Protein AF-A0A510JI66-F1 (afdb_monomer_lite)

Organism: NCBI:txid157688

pLDDT: mean 84.83, std 12.54, range [39.12, 96.88]

Secondary structure (DSSP, 8-state):
-GGGHHHHHTB-HHHIIIIIB-SS--SS--HHHHHHTT--TTHHHHHHBSEEEEEEEEEEEEE-TTT--EEEEEEEEEE--HHHHHHHHHHHHHHHHHHHHHHHGGGGGGS----HHHHHEEEEE--STTEEEEEETTT--EEEEEEEE-SS-GGG-EEEEEEEEESSHHHHHHH-B--TTTTSPPPHHHHHHHHHHHHHHHHHHHHT-

Foldseek 3Di:
DVLVVQLVVFWPCVCCVPPFFDPDFAPAQDLVVCVLLFNDPCSCVLGGTQKIATVPKKKFWKAFPVPRDIDIAIARMWGNHNVQQVVLLVVLVVVQLVVLCVVQPPCSVVDDGDSVSSVQWGWTGDGDDAKTWTQGSVQQWIKMWGWDQDPVDCVVPIDIGIITRGSHDVVNSSRIDDDVVSVDDDDPVSVVVVVVVVVVVVVVVVVVD

Sequence (209 aa):
MEKYKKFWEAVDIEYTEKEGKRKEKSKYYTKELLEKYGVRKYVNLVLDYELIAFKPLLRCKNIDPETNEEGESLFFELDFSDEMYENGRKKLIWYSEKIHKKKYGKDAKKIEVNYGELDNYIPIISGEPYAYMYISKASNRIVQYSSYSDLEDESKGVYWKWVKLAENFDEFIEKLYVDPKDNKEMSKEEKEQLTKFVDGLLEQLDEER

Radius of gyration: 19.94 Å; chains: 1; bounding box: 46×50×62 Å

Structure (mmCIF, N/CA/C/O backbone):
data_AF-A0A510JI66-F1
#
_entry.id   AF-A0A510JI66-F1
#
loop_
_atom_site.group_PDB
_atom_site.id
_atom_site.type_symbol
_atom_site.label_atom_id
_atom_site.label_alt_id
_atom_site.label_comp_id
_atom_site.label_asym_id
_atom_site.label_entity_id
_atom_site.label_seq_id
_atom_site.pdbx_PDB_ins_code
_atom_site.Cartn_x
_atom_site.Cartn_y
_atom_site.Cartn_z
_atom_site.occupancy
_atom_site.B_iso_or_equiv
_atom_site.auth_seq_id
_atom_site.auth_comp_id
_atom_site.auth_asym_id
_atom_site.auth_atom_id
_atom_site.pdbx_PDB_model_num
ATOM 1 N N . MET A 1 1 ? -15.371 -14.327 14.954 1.00 39.59 1 MET A N 1
ATOM 2 C CA . MET A 1 1 ? -15.454 -12.849 15.030 1.00 39.59 1 MET A CA 1
ATOM 3 C C . MET A 1 1 ? -14.306 -12.208 15.814 1.00 39.59 1 MET A C 1
ATOM 5 O O . MET A 1 1 ? -14.037 -11.047 15.560 1.00 39.59 1 MET A O 1
ATOM 9 N N . GLU A 1 2 ? -13.569 -12.922 16.680 1.00 39.12 2 GLU A N 1
ATOM 10 C CA . GLU A 1 2 ? -12.474 -12.334 17.488 1.00 39.12 2 GLU A CA 1
ATOM 11 C C . GLU A 1 2 ? -11.292 -11.748 16.694 1.00 39.12 2 GLU A C 1
ATOM 13 O O . GLU A 1 2 ? -10.706 -10.762 17.125 1.00 39.12 2 GLU A O 1
ATOM 18 N N . LYS A 1 3 ? -10.954 -12.286 15.511 1.00 39.88 3 LYS A N 1
ATOM 19 C CA . LYS A 1 3 ? -9.778 -11.833 14.738 1.00 39.88 3 LYS A CA 1
ATOM 20 C C . LYS A 1 3 ? -9.888 -10.420 14.140 1.00 39.88 3 LYS A C 1
ATOM 22 O O . LYS A 1 3 ? -8.860 -9.841 13.826 1.00 39.88 3 LYS A O 1
ATOM 27 N N . TYR A 1 4 ? -11.091 -9.861 13.978 1.00 48.72 4 TYR A N 1
ATOM 28 C CA . TYR A 1 4 ? -11.259 -8.485 13.475 1.00 48.72 4 TYR A CA 1
ATOM 29 C C . TYR A 1 4 ? -11.143 -7.426 14.572 1.00 48.72 4 TYR A C 1
ATOM 31 O O . TYR A 1 4 ? -10.946 -6.257 14.261 1.00 48.72 4 TYR A O 1
ATOM 39 N N . LYS A 1 5 ? -11.273 -7.826 15.843 1.00 53.81 5 LYS A N 1
ATOM 40 C CA . LYS A 1 5 ? -11.342 -6.888 16.965 1.00 53.81 5 LYS A CA 1
ATOM 41 C C . LYS A 1 5 ? -10.035 -6.107 17.120 1.00 53.81 5 LYS A C 1
ATOM 43 O O . LYS A 1 5 ? -10.077 -4.897 17.242 1.00 53.81 5 LYS A O 1
ATOM 48 N N . LYS A 1 6 ? -8.892 -6.784 16.961 1.00 68.44 6 LYS A N 1
ATOM 49 C CA . LYS A 1 6 ? -7.556 -6.185 17.110 1.00 68.44 6 LYS A CA 1
ATOM 50 C C . LYS A 1 6 ? -7.229 -5.094 16.092 1.00 68.44 6 LYS A C 1
ATOM 52 O O . LYS A 1 6 ? -6.570 -4.130 16.445 1.00 68.44 6 LYS A O 1
ATOM 57 N N . PHE A 1 7 ? -7.677 -5.242 14.843 1.00 81.25 7 PHE A N 1
ATOM 58 C CA . PHE A 1 7 ? -7.473 -4.201 13.833 1.00 81.25 7 PHE A CA 1
ATOM 59 C C . PHE A 1 7 ? -8.293 -2.956 14.183 1.00 81.25 7 PHE A C 1
ATOM 61 O O . PHE A 1 7 ? -7.743 -1.871 14.310 1.00 81.25 7 PHE A O 1
ATOM 68 N N . TRP A 1 8 ? -9.598 -3.133 14.423 1.00 82.81 8 TRP A N 1
ATOM 69 C CA . TRP A 1 8 ? -10.496 -2.026 14.763 1.00 82.81 8 TRP A CA 1
ATOM 70 C C . TRP A 1 8 ? -10.197 -1.385 16.125 1.00 82.81 8 TRP A C 1
ATOM 72 O O . TRP A 1 8 ? -10.538 -0.228 16.322 1.00 82.81 8 TRP A O 1
ATOM 82 N N . GLU A 1 9 ? -9.536 -2.096 17.043 1.00 83.94 9 GLU A N 1
ATOM 83 C CA . GLU A 1 9 ? -9.025 -1.543 18.308 1.00 83.94 9 GLU A CA 1
ATOM 84 C C . GLU A 1 9 ? -7.956 -0.463 18.098 1.00 83.94 9 GLU A C 1
ATOM 86 O O . GLU A 1 9 ? -7.812 0.406 18.952 1.00 83.94 9 GLU A O 1
ATOM 91 N N . ALA A 1 10 ? -7.228 -0.508 16.981 1.00 84.56 10 ALA A N 1
ATOM 92 C CA . ALA A 1 10 ? -6.218 0.485 16.634 1.00 84.56 10 ALA A CA 1
ATOM 93 C C . ALA A 1 10 ? -6.717 1.537 15.633 1.00 84.56 10 ALA A C 1
ATOM 95 O O . ALA A 1 10 ? -5.960 2.430 15.274 1.00 84.56 10 ALA A O 1
ATOM 96 N N . VAL A 1 11 ? -7.957 1.441 15.148 1.00 87.62 11 VAL A N 1
ATOM 97 C CA . VAL A 1 11 ? -8.530 2.439 14.237 1.00 87.62 11 VAL A CA 1
ATOM 98 C C . VAL A 1 11 ? -9.061 3.617 15.048 1.00 87.62 11 VAL A C 1
ATOM 100 O O . VAL A 1 11 ? -9.805 3.432 16.012 1.00 87.62 11 VAL A O 1
ATOM 103 N N . ASP A 1 12 ? -8.744 4.839 14.623 1.00 89.50 12 ASP A N 1
ATOM 104 C CA . ASP A 1 12 ? -9.459 6.027 15.084 1.00 89.50 12 ASP A CA 1
ATOM 105 C C . ASP A 1 12 ? -10.849 6.036 14.430 1.00 89.50 12 ASP A C 1
ATOM 107 O O . ASP A 1 12 ? -11.040 6.535 13.318 1.00 89.50 12 ASP A O 1
ATOM 111 N N . ILE A 1 13 ? -11.808 5.378 15.089 1.00 89.00 13 ILE A N 1
ATOM 112 C CA . ILE A 1 13 ? -13.159 5.162 14.553 1.00 89.00 13 ILE A CA 1
ATOM 113 C C . ILE A 1 13 ? -13.879 6.495 14.334 1.00 89.00 13 ILE A C 1
ATOM 115 O O . ILE A 1 13 ? -14.563 6.649 13.325 1.00 89.00 13 ILE A O 1
ATOM 119 N N . GLU A 1 14 ? -13.731 7.457 15.250 1.00 88.56 14 GLU A N 1
ATOM 120 C CA . GLU A 1 14 ? -14.409 8.753 15.146 1.00 88.56 14 GLU A CA 1
ATOM 121 C C . GLU A 1 14 ? -13.936 9.510 13.903 1.00 88.56 14 GLU A C 1
ATOM 123 O O . GLU A 1 14 ? -14.759 9.950 13.096 1.00 88.56 14 GLU A O 1
ATOM 128 N N . TYR A 1 15 ? -12.618 9.602 13.709 1.00 87.88 15 TYR A N 1
ATOM 129 C CA . TYR A 1 15 ? -12.054 10.258 12.536 1.00 87.88 15 TYR A CA 1
ATOM 130 C C . TYR A 1 15 ? -12.369 9.492 11.245 1.00 87.88 15 TYR A C 1
ATOM 132 O O . TYR A 1 15 ? -12.822 10.082 10.265 1.00 87.88 15 TYR A O 1
ATOM 140 N N . THR A 1 16 ? -12.194 8.169 11.253 1.00 91.06 16 THR A N 1
ATOM 141 C CA . THR A 1 16 ? -12.403 7.309 10.077 1.00 91.06 16 THR A CA 1
ATOM 142 C C . THR A 1 16 ? -13.855 7.336 9.594 1.00 91.06 16 THR A C 1
ATOM 144 O O . THR A 1 16 ? -14.097 7.448 8.395 1.00 91.06 16 THR A O 1
ATOM 147 N N . GLU A 1 17 ? -14.844 7.294 10.492 1.00 92.19 17 GLU A N 1
ATOM 148 C CA . GLU A 1 17 ? -16.257 7.394 10.094 1.00 92.19 17 GLU A CA 1
ATOM 149 C C . GLU A 1 17 ? -16.628 8.781 9.567 1.00 92.19 17 GLU A C 1
ATOM 151 O O . GLU A 1 17 ? -17.468 8.893 8.671 1.00 92.19 17 GLU A O 1
ATOM 156 N N . LYS A 1 18 ? -16.034 9.837 10.130 1.00 92.44 18 LYS A N 1
ATOM 157 C CA . LYS A 1 18 ? -16.379 11.217 9.788 1.00 92.44 18 LYS A CA 1
ATOM 158 C C . LYS A 1 18 ? -15.714 11.686 8.494 1.00 92.44 18 LYS A C 1
ATOM 160 O O . LYS A 1 18 ? -16.384 12.265 7.641 1.00 92.44 18 LYS A O 1
ATOM 165 N N . GLU A 1 19 ? -14.411 11.463 8.375 1.00 91.44 19 GLU A N 1
ATOM 166 C CA . GLU A 1 19 ? -13.577 12.004 7.296 1.00 91.44 19 GLU A CA 1
ATOM 167 C C . GLU A 1 19 ? -13.189 10.927 6.277 1.00 91.44 19 GLU A C 1
ATOM 169 O O . GLU A 1 19 ? -13.083 11.211 5.088 1.00 91.44 19 GLU A O 1
ATOM 174 N N . GLY A 1 20 ? -13.008 9.685 6.731 1.00 91.12 20 GLY A N 1
ATOM 175 C CA . GLY A 1 20 ? -12.478 8.596 5.914 1.00 91.12 20 GLY A CA 1
ATOM 176 C C . GLY A 1 20 ? -13.517 7.792 5.138 1.00 91.12 20 GLY A C 1
ATOM 177 O O . GLY A 1 20 ? -13.160 7.047 4.226 1.00 91.12 20 GLY A O 1
ATOM 178 N N . LYS A 1 21 ? -14.807 7.912 5.463 1.00 95.38 21 LYS A N 1
ATOM 179 C CA . LYS A 1 21 ? -15.875 7.173 4.782 1.00 95.38 21 LYS A CA 1
ATOM 180 C C . LYS A 1 21 ? -16.123 7.718 3.380 1.00 95.38 21 LYS A C 1
ATOM 182 O O . LYS A 1 21 ? -16.276 8.925 3.183 1.00 95.38 21 LYS A O 1
ATOM 187 N N . ARG A 1 22 ? -16.266 6.818 2.408 1.00 93.88 22 ARG A N 1
ATOM 188 C CA . ARG A 1 22 ? -16.551 7.210 1.028 1.00 93.88 22 ARG A CA 1
ATOM 189 C C . ARG A 1 22 ? -17.902 7.897 0.904 1.00 93.88 22 ARG A C 1
ATOM 191 O O . ARG A 1 22 ? -18.931 7.375 1.337 1.00 93.88 22 ARG A O 1
ATOM 198 N N . LYS A 1 23 ? -17.900 9.038 0.219 1.00 93.50 23 LYS A N 1
ATOM 199 C CA . LYS A 1 23 ? -19.122 9.732 -0.222 1.00 93.50 23 LYS A CA 1
ATOM 200 C C . LYS A 1 23 ? -19.588 9.226 -1.586 1.00 93.50 23 LYS A C 1
ATOM 202 O O . LYS A 1 23 ? -20.785 9.204 -1.862 1.00 93.50 23 LYS A O 1
ATOM 207 N N . GLU A 1 24 ? -18.647 8.776 -2.412 1.00 94.56 24 GLU A N 1
ATOM 208 C CA . GLU A 1 24 ? -18.878 8.231 -3.746 1.00 94.56 24 GLU A CA 1
ATOM 209 C C . GLU A 1 24 ? -18.096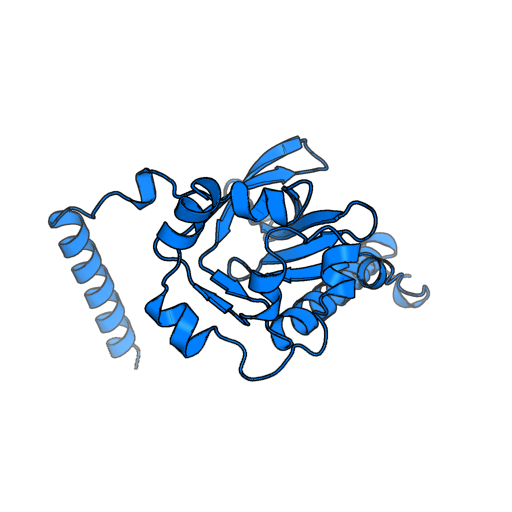 6.927 -3.934 1.00 94.56 24 GLU A C 1
ATOM 211 O O . GLU A 1 24 ? -17.111 6.658 -3.249 1.00 94.56 24 GLU A O 1
ATOM 216 N N . LYS A 1 25 ? -18.536 6.082 -4.870 1.00 94.94 25 LYS A N 1
ATOM 217 C CA . LYS A 1 25 ? -17.792 4.862 -5.204 1.00 94.94 25 LYS A CA 1
ATOM 218 C C . LYS A 1 25 ? -16.464 5.234 -5.861 1.00 94.94 25 LYS A C 1
ATOM 220 O O . LYS A 1 25 ? -16.443 6.102 -6.729 1.00 94.94 25 LYS A O 1
ATOM 225 N N . SER A 1 26 ? -15.399 4.511 -5.513 1.00 95.44 26 SER A N 1
ATOM 226 C CA . SER A 1 26 ? -14.104 4.655 -6.185 1.00 95.44 26 SER A CA 1
ATOM 227 C C . SER A 1 26 ? -14.225 4.431 -7.692 1.00 95.44 26 SER A C 1
ATOM 229 O O . SER A 1 26 ? -14.919 3.509 -8.140 1.00 95.44 26 SER A O 1
ATOM 231 N N . LYS A 1 27 ? -13.490 5.224 -8.475 1.00 95.88 27 LYS A N 1
ATOM 232 C CA . LYS A 1 27 ? -13.325 5.001 -9.919 1.00 95.88 27 LYS A CA 1
ATOM 233 C C . LYS A 1 27 ? -12.458 3.780 -10.224 1.00 95.88 27 LYS A C 1
ATOM 235 O O . LYS A 1 27 ? -12.586 3.209 -11.306 1.00 95.88 27 LYS A O 1
ATOM 240 N N . TYR A 1 28 ? -11.576 3.396 -9.300 1.00 95.50 28 TYR A N 1
ATOM 241 C CA . TYR A 1 28 ? -10.553 2.371 -9.524 1.00 95.50 28 TYR A CA 1
ATOM 242 C C . TYR A 1 28 ? -10.825 1.083 -8.750 1.00 95.50 28 TYR A C 1
ATOM 244 O O . TYR A 1 28 ? -10.694 -0.008 -9.306 1.00 95.50 28 TYR A O 1
ATOM 252 N N . TYR A 1 29 ? -11.227 1.184 -7.485 1.00 95.44 29 TYR A N 1
ATOM 253 C CA . TYR A 1 29 ? -11.433 0.025 -6.626 1.00 95.44 29 TYR A CA 1
ATOM 254 C C . TYR A 1 29 ? -12.853 -0.518 -6.775 1.00 95.44 29 TYR A C 1
ATOM 256 O O . TYR A 1 29 ? -13.810 -0.006 -6.196 1.00 95.44 29 TYR A O 1
ATOM 264 N N . THR A 1 30 ? -12.988 -1.597 -7.544 1.00 96.31 30 THR A N 1
ATOM 265 C CA . THR A 1 30 ? -14.237 -2.359 -7.647 1.00 96.31 30 THR A CA 1
ATOM 266 C C . THR A 1 30 ? -14.131 -3.663 -6.868 1.00 96.31 30 THR A C 1
ATOM 268 O O . THR A 1 30 ? -13.050 -4.234 -6.732 1.00 96.31 30 THR A O 1
ATOM 271 N N . LYS A 1 31 ? -15.270 -4.179 -6.391 1.00 96.50 31 LYS A N 1
ATOM 272 C CA . LYS A 1 31 ? -15.319 -5.479 -5.707 1.00 96.50 31 LYS A CA 1
ATOM 273 C C . LYS A 1 31 ? -14.699 -6.593 -6.555 1.00 96.50 31 LYS A C 1
ATOM 275 O O . LYS A 1 31 ? -13.891 -7.361 -6.053 1.00 96.50 31 LYS A O 1
ATOM 280 N N . GLU A 1 32 ? -15.038 -6.633 -7.844 1.00 96.88 32 GLU A N 1
ATOM 281 C CA . GLU A 1 32 ? -14.507 -7.621 -8.787 1.00 96.88 32 GLU A CA 1
ATOM 282 C C . GLU A 1 32 ? -12.982 -7.523 -8.918 1.00 96.88 32 GLU A C 1
ATOM 284 O O . GLU A 1 32 ? -12.296 -8.542 -8.856 1.00 96.88 32 GLU A O 1
ATOM 289 N N . LEU A 1 33 ? -12.437 -6.307 -9.050 1.00 95.56 33 LEU A N 1
ATOM 290 C CA . LEU A 1 33 ? -10.992 -6.091 -9.122 1.00 95.56 33 LEU A CA 1
ATOM 291 C C . LEU A 1 33 ? -10.298 -6.569 -7.840 1.00 95.56 33 LEU A C 1
ATOM 293 O O . LEU A 1 33 ? -9.314 -7.304 -7.903 1.00 95.56 33 LEU A O 1
ATOM 297 N N . LEU A 1 34 ? -10.817 -6.155 -6.687 1.00 95.69 34 LEU A N 1
ATOM 298 C CA . LEU A 1 34 ? -10.261 -6.469 -5.375 1.00 95.69 34 LEU A CA 1
ATOM 299 C C . LEU A 1 34 ? -10.265 -7.983 -5.113 1.00 95.69 34 LEU A C 1
ATOM 301 O O . LEU A 1 34 ? -9.223 -8.559 -4.797 1.00 95.69 34 LEU A O 1
ATOM 305 N N . GLU A 1 35 ? -11.397 -8.652 -5.337 1.00 95.75 35 GLU A N 1
ATOM 306 C CA . GLU A 1 35 ? -11.520 -10.102 -5.149 1.00 95.75 35 GLU A CA 1
ATOM 307 C C . GLU A 1 35 ? -10.638 -10.888 -6.126 1.00 95.75 35 GLU A C 1
ATOM 309 O O . GLU A 1 35 ? -10.001 -11.873 -5.727 1.00 95.75 35 GLU A O 1
ATOM 314 N N . LYS A 1 36 ? -10.546 -10.432 -7.386 1.00 95.94 36 LYS A N 1
ATOM 315 C CA . LYS A 1 36 ? -9.659 -11.013 -8.404 1.00 95.94 36 LYS A CA 1
ATOM 316 C C . LYS A 1 36 ? -8.204 -11.031 -7.939 1.00 95.94 36 LYS A C 1
ATOM 318 O O . LYS A 1 36 ? -7.512 -12.018 -8.183 1.00 95.94 36 LYS A O 1
ATOM 323 N N . TYR A 1 37 ? -7.762 -9.977 -7.256 1.00 95.69 37 TYR A N 1
ATOM 324 C CA . TYR A 1 37 ? -6.384 -9.829 -6.782 1.00 95.69 37 TYR A CA 1
ATOM 325 C C . TYR A 1 37 ? -6.212 -10.101 -5.280 1.00 95.69 37 TYR A C 1
ATOM 327 O O . TYR A 1 37 ? -5.272 -9.625 -4.650 1.00 95.69 37 TYR A O 1
ATOM 335 N N . GLY A 1 38 ? -7.084 -10.938 -4.709 1.00 91.81 38 GLY A N 1
ATOM 336 C CA . GLY A 1 38 ? -6.852 -11.559 -3.402 1.00 91.81 38 GLY A CA 1
ATOM 337 C C . GLY A 1 38 ? -7.286 -10.740 -2.188 1.00 91.81 38 GLY A C 1
ATOM 338 O O . GLY A 1 38 ? -6.997 -11.153 -1.068 1.00 91.81 38 GLY A O 1
ATOM 339 N N . VAL A 1 39 ? -8.007 -9.635 -2.380 1.00 94.19 39 VAL A N 1
ATOM 340 C CA . VAL A 1 39 ? -8.676 -8.898 -1.300 1.00 94.19 39 VAL A CA 1
ATOM 341 C C . VAL A 1 39 ? -10.065 -9.502 -1.104 1.00 94.19 39 VAL A C 1
ATOM 343 O O . VAL A 1 39 ? -10.967 -9.262 -1.907 1.00 94.19 39 VAL A O 1
ATOM 346 N N . ARG A 1 40 ? -10.256 -10.326 -0.071 1.00 92.00 40 ARG A N 1
ATOM 347 C CA . ARG A 1 40 ? -11.526 -11.051 0.124 1.00 92.00 40 ARG A CA 1
ATOM 348 C C . ARG A 1 40 ? -12.162 -10.691 1.448 1.00 92.00 40 ARG A C 1
ATOM 350 O O . ARG A 1 40 ? -13.291 -10.211 1.499 1.00 92.00 40 ARG A O 1
ATOM 357 N N . LYS A 1 41 ? -11.424 -10.920 2.526 1.00 92.56 41 LYS A N 1
ATOM 358 C CA . LYS A 1 41 ? -11.884 -10.748 3.900 1.00 92.56 41 LYS A CA 1
ATOM 359 C C . LYS A 1 41 ? -12.115 -9.275 4.233 1.00 92.56 41 LYS A C 1
ATOM 361 O O . LYS A 1 41 ? -13.092 -8.946 4.901 1.00 92.56 41 LYS A O 1
ATOM 366 N N . TYR A 1 42 ? -11.245 -8.403 3.731 1.00 91.38 42 TYR A N 1
ATOM 367 C CA . TYR A 1 42 ? -11.290 -6.962 3.982 1.00 91.38 42 TYR A CA 1
ATOM 368 C C . TYR A 1 42 ? -11.700 -6.161 2.740 1.00 91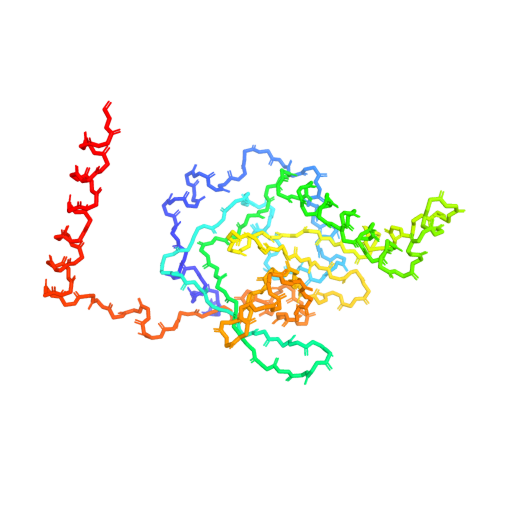.38 42 TYR A C 1
ATOM 370 O O . TYR A 1 42 ? -11.347 -4.997 2.605 1.00 91.38 42 TYR A O 1
ATOM 378 N N . VAL A 1 43 ? -12.475 -6.748 1.822 1.00 94.19 43 VAL A N 1
ATOM 379 C CA . VAL A 1 43 ? -12.910 -6.041 0.602 1.00 94.19 43 VAL A CA 1
ATOM 380 C C . VAL A 1 43 ? -13.722 -4.780 0.913 1.00 94.19 43 VAL A C 1
ATOM 382 O O . VAL A 1 43 ? -13.475 -3.726 0.335 1.00 94.19 43 VAL A O 1
ATOM 385 N N . ASN A 1 44 ? -14.627 -4.855 1.891 1.00 93.12 44 ASN A N 1
ATOM 386 C CA . ASN A 1 44 ? -15.456 -3.717 2.290 1.00 93.12 44 ASN A CA 1
ATOM 387 C C . ASN A 1 44 ? -14.641 -2.596 2.944 1.00 93.12 44 ASN A C 1
ATOM 389 O O . ASN A 1 44 ? -15.029 -1.444 2.861 1.00 93.12 44 ASN A O 1
ATOM 393 N N . LEU A 1 45 ? -13.480 -2.907 3.525 1.00 91.75 45 LEU A N 1
ATOM 394 C CA . LEU A 1 45 ? -12.592 -1.898 4.098 1.00 91.75 45 LEU A CA 1
ATOM 395 C C . LEU A 1 45 ? -12.122 -0.907 3.018 1.00 91.75 45 LEU A C 1
ATOM 397 O O . LEU A 1 45 ? -12.145 0.295 3.242 1.00 91.75 45 LEU A O 1
ATOM 401 N N . VAL A 1 46 ? -11.791 -1.406 1.822 1.00 92.38 46 VAL A N 1
ATOM 402 C CA . VAL A 1 46 ? -11.373 -0.580 0.675 1.00 92.38 46 VAL A CA 1
ATOM 403 C C . VAL A 1 46 ? -12.570 0.077 -0.028 1.00 92.38 46 VAL A C 1
ATOM 405 O O . VAL A 1 46 ? -12.465 1.189 -0.552 1.00 92.38 46 VAL A O 1
ATOM 408 N N . LEU A 1 47 ? -13.714 -0.615 -0.077 1.00 94.75 47 LEU A N 1
ATOM 409 C CA . LEU A 1 47 ? -14.912 -0.127 -0.770 1.00 94.75 47 LEU A CA 1
ATOM 410 C C . LEU A 1 47 ? -15.688 0.929 0.022 1.00 94.75 47 LEU A C 1
ATOM 412 O O . LEU A 1 47 ? -16.255 1.825 -0.597 1.00 94.75 47 LEU A O 1
ATOM 416 N N . ASP A 1 48 ? -15.716 0.830 1.349 1.00 95.31 48 ASP A N 1
ATOM 417 C CA . ASP A 1 48 ? -16.521 1.704 2.207 1.00 95.31 48 ASP A CA 1
ATOM 418 C C . ASP A 1 48 ? -15.728 2.927 2.693 1.00 95.31 48 ASP A C 1
ATOM 420 O O . ASP A 1 48 ? -16.327 3.966 2.983 1.00 95.31 48 ASP A O 1
ATOM 424 N N . TYR A 1 49 ? -14.392 2.840 2.724 1.00 93.94 49 TYR A N 1
ATOM 425 C CA . TYR A 1 49 ? -13.514 3.913 3.192 1.00 93.94 49 TYR A CA 1
ATOM 426 C C . TYR A 1 49 ? -12.511 4.350 2.118 1.00 93.94 49 TYR A C 1
ATOM 428 O O . TYR A 1 49 ? -11.930 3.547 1.388 1.00 93.94 49 TYR A O 1
ATOM 436 N N . GLU A 1 50 ? -12.350 5.663 2.015 1.00 93.56 50 GLU A N 1
ATOM 437 C CA . GLU A 1 50 ? -11.254 6.349 1.338 1.00 93.56 50 GLU A CA 1
ATOM 438 C C . GLU A 1 50 ? -10.018 6.398 2.217 1.00 93.56 50 GLU A C 1
ATOM 440 O O . GLU A 1 50 ? -8.918 6.285 1.700 1.00 93.56 50 GLU A O 1
ATOM 445 N N . LEU A 1 51 ? -10.193 6.531 3.528 1.00 92.00 51 LEU A N 1
ATOM 446 C CA . LEU A 1 51 ? -9.088 6.661 4.461 1.00 92.00 51 LEU A CA 1
ATOM 447 C C . LEU A 1 51 ? -9.431 5.986 5.782 1.00 92.00 51 LEU A C 1
ATOM 449 O O . LEU A 1 51 ? -10.565 6.051 6.252 1.00 92.00 51 LEU A O 1
ATOM 453 N N . ILE A 1 52 ? -8.446 5.326 6.378 1.00 91.50 52 ILE A N 1
ATOM 454 C CA . ILE A 1 52 ? -8.559 4.696 7.693 1.00 91.50 52 ILE A CA 1
ATOM 455 C C . ILE A 1 52 ? -7.395 5.171 8.531 1.00 91.50 52 ILE A C 1
ATOM 457 O O . ILE A 1 52 ? -6.257 4.797 8.263 1.00 91.50 52 ILE A O 1
ATOM 461 N N . ALA A 1 53 ? -7.687 5.984 9.537 1.00 89.56 53 ALA A N 1
ATOM 462 C CA . ALA A 1 53 ? -6.679 6.511 10.440 1.00 89.56 53 ALA A CA 1
ATOM 463 C C . ALA A 1 53 ? -6.441 5.546 11.603 1.00 89.56 53 ALA A C 1
ATOM 465 O O . ALA A 1 53 ? -7.381 4.926 12.113 1.00 89.56 53 ALA A O 1
ATOM 466 N N . PHE A 1 54 ? -5.193 5.447 12.051 1.00 87.38 54 PHE A N 1
ATOM 467 C CA . PHE A 1 54 ? -4.814 4.611 13.183 1.00 87.38 54 PHE A CA 1
ATOM 468 C C . PHE A 1 54 ? -4.423 5.429 14.408 1.00 87.38 54 PHE A C 1
ATOM 470 O O . PHE A 1 54 ? -3.718 6.435 14.328 1.00 87.38 54 PHE A O 1
ATOM 477 N N . LYS A 1 55 ? -4.861 4.948 15.569 1.00 82.62 55 LYS A N 1
ATOM 478 C CA . LYS A 1 55 ? -4.480 5.434 16.888 1.00 82.62 55 LYS A CA 1
ATOM 479 C C . LYS A 1 55 ? -4.434 4.242 17.856 1.00 82.62 55 LYS A C 1
ATOM 481 O O . LYS A 1 55 ? -5.493 3.780 18.282 1.00 82.62 55 LYS A O 1
ATOM 486 N N . PRO A 1 56 ? -3.244 3.745 18.246 1.00 80.62 56 PRO A N 1
ATOM 487 C CA . PRO A 1 56 ? -1.896 4.249 17.936 1.00 80.62 56 PRO A CA 1
ATOM 488 C C . PRO A 1 56 ? -1.400 3.853 16.529 1.00 80.62 56 PRO A C 1
ATOM 490 O O . PRO A 1 56 ? -2.104 3.174 15.787 1.00 80.62 56 PRO A O 1
ATOM 493 N N . LEU A 1 57 ? -0.176 4.273 16.177 1.00 83.75 57 LEU A N 1
ATOM 494 C CA . LEU A 1 57 ? 0.512 3.859 14.947 1.00 83.75 57 LEU A CA 1
ATOM 495 C C . LEU A 1 57 ? 0.608 2.330 14.854 1.00 83.75 57 LEU A C 1
ATOM 497 O O . LEU A 1 57 ? 0.838 1.646 15.857 1.00 83.75 57 LEU A O 1
ATOM 501 N N . LEU A 1 58 ? 0.478 1.806 13.637 1.00 87.25 58 LEU A N 1
ATOM 502 C CA . LEU A 1 58 ? 0.639 0.386 13.349 1.00 87.25 58 LEU A CA 1
ATOM 503 C C . LEU A 1 58 ? 1.975 0.108 12.662 1.00 87.25 58 LEU A C 1
ATOM 505 O O . LEU A 1 58 ? 2.508 0.936 11.930 1.00 87.25 58 LEU A O 1
ATOM 509 N N . ARG A 1 59 ? 2.503 -1.093 12.871 1.00 88.06 59 ARG A N 1
ATOM 510 C CA . ARG A 1 59 ? 3.727 -1.616 12.265 1.00 88.06 59 ARG A CA 1
ATOM 511 C C . ARG A 1 59 ? 3.427 -2.888 11.487 1.00 88.06 59 ARG A C 1
ATOM 513 O O . ARG A 1 59 ? 2.533 -3.657 11.845 1.00 88.06 59 ARG A O 1
ATOM 520 N N . CYS A 1 60 ? 4.205 -3.130 10.440 1.00 90.19 60 CYS A N 1
ATOM 521 C CA . CYS A 1 60 ? 4.244 -4.393 9.713 1.00 90.19 60 CYS A CA 1
ATOM 522 C C . CYS A 1 60 ? 5.696 -4.799 9.504 1.00 90.19 60 CYS A C 1
ATOM 524 O O . CYS A 1 60 ? 6.489 -4.016 8.981 1.00 90.19 60 CYS A O 1
ATOM 526 N N . LYS A 1 61 ? 6.033 -6.049 9.825 1.00 91.69 61 LYS A N 1
ATOM 527 C CA . LYS A 1 61 ? 7.313 -6.612 9.394 1.00 91.69 61 LYS A CA 1
ATOM 528 C C . LYS A 1 61 ? 7.383 -6.624 7.872 1.00 91.69 61 LYS A C 1
ATOM 530 O O . LYS A 1 61 ? 6.404 -6.982 7.212 1.00 91.69 61 LYS A O 1
ATOM 535 N N . ASN A 1 62 ? 8.537 -6.266 7.335 1.00 92.38 62 ASN A N 1
ATOM 536 C CA . ASN A 1 62 ? 8.809 -6.287 5.909 1.00 92.38 62 ASN A CA 1
ATOM 537 C C . ASN A 1 62 ? 10.069 -7.109 5.620 1.00 92.38 62 ASN A C 1
ATOM 539 O O . ASN A 1 62 ? 10.863 -7.387 6.518 1.00 92.38 62 ASN A O 1
ATOM 543 N N . ILE A 1 63 ? 10.201 -7.566 4.377 1.00 92.69 63 ILE A N 1
ATOM 544 C CA . ILE A 1 63 ? 11.359 -8.335 3.919 1.00 92.69 63 ILE A CA 1
ATOM 545 C C . ILE A 1 63 ? 11.859 -7.724 2.620 1.00 92.69 63 ILE A C 1
ATOM 547 O O . ILE A 1 63 ? 11.088 -7.573 1.665 1.00 92.69 63 ILE A O 1
ATOM 551 N N . ASP A 1 64 ? 13.147 -7.415 2.574 1.00 90.69 64 ASP A N 1
ATOM 552 C CA . ASP A 1 64 ? 13.845 -7.084 1.340 1.00 90.69 64 ASP A CA 1
ATOM 553 C C . ASP A 1 64 ? 13.958 -8.348 0.464 1.00 90.69 64 ASP A C 1
ATOM 555 O O . ASP A 1 64 ? 14.566 -9.333 0.884 1.00 90.69 64 ASP A O 1
ATOM 559 N N . PRO A 1 65 ? 13.357 -8.383 -0.736 1.00 86.94 65 PRO A N 1
ATOM 560 C CA . PRO A 1 65 ? 13.376 -9.570 -1.580 1.00 86.94 65 PRO A CA 1
ATOM 561 C C . PRO A 1 65 ? 14.751 -9.846 -2.205 1.00 86.94 65 PRO A C 1
ATOM 563 O O . PRO A 1 65 ? 14.968 -10.958 -2.687 1.00 86.94 65 PRO A O 1
ATOM 566 N N . GLU A 1 66 ? 15.655 -8.863 -2.242 1.00 86.62 66 GLU A N 1
ATOM 567 C CA . GLU A 1 66 ? 16.997 -9.016 -2.807 1.00 86.62 66 GLU A CA 1
ATOM 568 C C . GLU A 1 66 ? 17.979 -9.556 -1.762 1.00 86.62 66 GLU A C 1
ATOM 570 O O . GLU A 1 66 ? 18.788 -10.432 -2.076 1.00 86.62 66 GLU A O 1
ATOM 575 N N . THR A 1 67 ? 17.893 -9.075 -0.518 1.00 89.38 67 THR A N 1
ATOM 576 C CA . THR A 1 67 ? 18.836 -9.436 0.559 1.00 89.38 67 THR A CA 1
ATOM 577 C C . THR A 1 67 ? 18.269 -10.424 1.583 1.00 89.38 67 THR A C 1
ATOM 579 O O . THR A 1 67 ? 19.034 -11.012 2.346 1.00 89.38 67 THR A O 1
ATOM 582 N N . ASN A 1 68 ? 16.951 -10.656 1.589 1.00 88.94 68 ASN A N 1
ATOM 583 C CA . ASN A 1 68 ? 16.201 -11.340 2.654 1.00 88.94 68 ASN A CA 1
ATOM 584 C C . ASN A 1 68 ? 16.332 -10.683 4.038 1.00 88.94 68 ASN A C 1
ATOM 586 O O . ASN A 1 68 ? 16.034 -11.318 5.050 1.00 88.94 68 ASN A O 1
ATOM 590 N N . GLU A 1 69 ? 16.762 -9.424 4.101 1.00 90.12 69 GLU A N 1
ATOM 591 C CA . GLU A 1 69 ? 16.817 -8.680 5.355 1.00 90.12 69 GLU A CA 1
ATOM 592 C C . GLU A 1 69 ? 15.404 -8.367 5.850 1.00 90.12 69 GLU A C 1
ATOM 594 O O . GLU A 1 69 ? 14.544 -7.910 5.091 1.00 90.12 69 GLU A O 1
ATOM 599 N N . GLU A 1 70 ? 15.169 -8.621 7.138 1.00 91.62 70 GLU A N 1
ATOM 600 C CA . GLU A 1 70 ? 13.940 -8.218 7.813 1.00 91.62 70 GLU A CA 1
ATOM 601 C C . GLU A 1 70 ? 14.028 -6.747 8.221 1.00 91.62 70 GLU A C 1
ATOM 603 O O . GLU A 1 70 ? 15.035 -6.287 8.759 1.00 91.62 70 GLU A O 1
ATOM 608 N N . GLY A 1 71 ? 12.936 -6.026 8.015 1.00 88.88 71 GLY A N 1
ATOM 609 C CA . GLY A 1 71 ? 12.749 -4.672 8.504 1.00 88.88 71 GLY A CA 1
ATOM 610 C C . GLY A 1 71 ? 11.327 -4.466 9.000 1.00 88.88 71 GLY A C 1
ATOM 611 O O . GLY A 1 71 ? 10.557 -5.409 9.213 1.00 88.88 71 GLY A O 1
ATOM 612 N N . GLU A 1 72 ? 10.966 -3.204 9.181 1.00 88.44 72 GLU A N 1
ATOM 613 C CA . GLU A 1 72 ? 9.645 -2.820 9.655 1.00 88.44 72 GLU A CA 1
ATOM 614 C C . GLU A 1 72 ? 9.155 -1.577 8.913 1.00 88.44 72 GLU A C 1
ATOM 616 O O . GLU A 1 72 ? 9.936 -0.676 8.613 1.00 88.44 72 GLU A O 1
ATOM 621 N N . SER A 1 73 ? 7.870 -1.572 8.571 1.00 87.50 73 SER A N 1
ATOM 622 C CA . SER A 1 73 ? 7.163 -0.440 7.974 1.00 87.50 73 SER A CA 1
ATOM 623 C C . SER A 1 73 ? 6.145 0.086 8.975 1.00 87.50 73 SER A C 1
ATOM 625 O O . SER A 1 73 ? 5.473 -0.708 9.638 1.00 87.50 73 SER A O 1
ATOM 627 N N . LEU A 1 74 ? 6.008 1.405 9.054 1.00 86.75 74 LEU A N 1
ATOM 628 C CA . LEU A 1 74 ? 5.053 2.085 9.925 1.00 86.75 74 LEU A CA 1
ATOM 629 C C . LEU A 1 74 ? 3.843 2.577 9.125 1.00 86.75 74 LEU A C 1
ATOM 631 O O . LEU A 1 74 ? 3.937 2.895 7.941 1.00 86.75 74 LEU A O 1
ATOM 635 N N . PHE A 1 75 ? 2.693 2.641 9.785 1.00 86.62 75 PHE A N 1
ATOM 636 C CA . PHE A 1 75 ? 1.418 3.037 9.200 1.00 86.62 75 PHE A CA 1
ATOM 637 C C . PHE A 1 75 ? 0.666 3.930 10.180 1.00 86.62 75 PHE A C 1
ATOM 639 O O . PHE A 1 75 ? 0.257 3.493 11.257 1.00 86.62 75 PHE A O 1
ATOM 646 N N . PHE A 1 76 ? 0.476 5.186 9.784 1.00 86.50 76 PHE A N 1
ATOM 647 C CA . PHE A 1 76 ? -0.398 6.131 10.481 1.00 86.50 76 PHE A CA 1
ATOM 648 C C . PHE A 1 76 ? -1.830 6.082 9.941 1.00 86.50 76 PHE A C 1
ATOM 650 O O . PHE A 1 76 ? -2.784 6.297 10.683 1.00 86.50 76 PHE A O 1
ATOM 657 N N . GLU A 1 77 ? -1.979 5.727 8.668 1.00 89.12 77 GLU A N 1
ATOM 658 C CA . GLU A 1 77 ? -3.265 5.539 8.013 1.00 89.12 77 GLU A CA 1
ATOM 659 C C . GLU A 1 77 ? -3.147 4.560 6.842 1.00 89.12 77 GLU A C 1
ATOM 661 O O . GLU A 1 77 ? -2.042 4.208 6.412 1.00 89.12 77 GLU A O 1
ATOM 666 N N . LEU A 1 78 ? -4.298 4.135 6.321 1.00 91.00 78 LEU A N 1
ATOM 667 C CA . LEU A 1 78 ? -4.419 3.540 4.996 1.00 91.00 78 LEU A CA 1
ATOM 668 C C . LEU A 1 78 ? -5.268 4.455 4.109 1.00 91.00 78 LEU A C 1
ATOM 670 O O . LEU A 1 78 ? -6.449 4.644 4.394 1.00 91.00 78 LEU A O 1
ATOM 674 N N . ASP A 1 79 ? -4.679 4.983 3.035 1.00 91.12 79 ASP A N 1
ATOM 675 C CA . ASP A 1 79 ? -5.349 5.843 2.051 1.00 91.12 79 ASP A CA 1
ATOM 676 C C . ASP A 1 79 ? -5.655 5.079 0.747 1.00 91.12 79 ASP A C 1
ATOM 678 O O . ASP A 1 79 ? -4.763 4.718 -0.026 1.00 91.12 79 ASP A O 1
ATOM 682 N N . PHE A 1 80 ? -6.946 4.857 0.514 1.00 92.56 80 PHE A N 1
ATOM 683 C CA . PHE A 1 80 ? -7.560 4.238 -0.660 1.00 92.56 80 PHE A CA 1
ATOM 684 C C . PHE A 1 80 ? -8.249 5.269 -1.568 1.00 92.56 80 PHE A C 1
ATOM 686 O O . PHE A 1 80 ? -9.151 4.919 -2.340 1.00 92.56 80 PHE A O 1
ATOM 693 N N . SER A 1 81 ? -7.907 6.547 -1.481 1.00 92.06 81 SER A N 1
ATOM 694 C CA . SER A 1 81 ? -8.485 7.570 -2.344 1.00 92.06 81 SER A CA 1
ATOM 695 C C . SER A 1 81 ? -8.101 7.369 -3.810 1.00 92.06 81 SER A C 1
ATOM 697 O O . SER A 1 81 ? -7.064 6.798 -4.166 1.00 92.06 81 SER A O 1
ATOM 699 N N . ASP A 1 82 ? -8.969 7.857 -4.695 1.00 94.00 82 ASP A N 1
ATOM 700 C CA . ASP A 1 82 ? -8.703 7.872 -6.134 1.00 94.00 82 ASP A CA 1
ATOM 701 C C . ASP A 1 82 ? -7.475 8.745 -6.465 1.00 94.00 82 ASP A C 1
ATOM 703 O O . ASP A 1 82 ? -6.729 8.451 -7.401 1.00 94.00 82 ASP A O 1
ATOM 707 N N . GLU A 1 83 ? -7.232 9.793 -5.672 1.00 91.19 83 GLU A N 1
ATOM 708 C CA . GLU A 1 83 ? -6.018 10.606 -5.757 1.00 91.19 83 GLU A CA 1
ATOM 709 C C . GLU A 1 83 ? -4.773 9.781 -5.424 1.00 91.19 83 GLU A C 1
ATOM 711 O O . GLU A 1 83 ? -3.802 9.787 -6.191 1.00 91.19 83 GLU A O 1
ATOM 716 N N . MET A 1 84 ? -4.813 9.027 -4.323 1.00 88.88 84 MET A N 1
ATOM 717 C CA . MET A 1 84 ? -3.693 8.190 -3.916 1.00 88.88 84 MET A CA 1
ATOM 718 C C . MET A 1 84 ? -3.391 7.102 -4.946 1.00 88.88 84 MET A C 1
ATOM 720 O O . MET A 1 84 ? -2.226 6.843 -5.267 1.00 88.88 84 MET A O 1
ATOM 724 N N . TYR A 1 85 ? -4.433 6.525 -5.549 1.00 92.75 85 TYR A N 1
ATOM 725 C CA . TYR A 1 85 ? -4.278 5.585 -6.653 1.00 92.75 85 TYR A CA 1
ATOM 726 C C . TYR A 1 85 ? -3.492 6.199 -7.824 1.00 92.75 85 TYR A C 1
ATOM 728 O O . TYR A 1 85 ? -2.511 5.617 -8.301 1.00 92.75 85 TYR A O 1
ATOM 736 N N . GLU A 1 86 ? -3.866 7.401 -8.274 1.00 93.50 86 GLU A N 1
ATOM 737 C CA . GLU A 1 86 ? -3.162 8.084 -9.365 1.00 93.50 86 GLU A CA 1
ATOM 738 C C . GLU A 1 86 ? -1.732 8.490 -8.989 1.00 93.50 86 GLU A C 1
ATOM 740 O O . GLU A 1 86 ? -0.822 8.411 -9.821 1.00 93.50 86 GLU A O 1
ATOM 745 N N . ASN A 1 87 ? -1.491 8.874 -7.738 1.00 90.81 87 ASN A N 1
ATOM 746 C CA . ASN A 1 87 ? -0.143 9.178 -7.260 1.00 90.81 87 ASN A CA 1
ATOM 747 C C . ASN A 1 87 ? 0.753 7.929 -7.255 1.00 90.81 87 ASN A C 1
ATOM 749 O O . ASN A 1 87 ? 1.884 7.992 -7.748 1.00 90.81 87 ASN A O 1
ATOM 753 N N . GLY A 1 88 ? 0.234 6.773 -6.832 1.00 91.25 88 GLY A N 1
ATOM 754 C CA . GLY A 1 88 ? 0.932 5.492 -6.962 1.00 91.25 88 GLY A CA 1
ATOM 755 C C . GLY A 1 88 ? 1.267 5.149 -8.417 1.00 91.25 88 GLY A C 1
ATOM 756 O O . GLY A 1 88 ? 2.395 4.763 -8.727 1.00 91.25 88 GLY A O 1
ATOM 757 N N . ARG A 1 89 ? 0.346 5.387 -9.361 1.00 93.38 89 ARG A N 1
ATOM 758 C CA . ARG A 1 89 ? 0.633 5.206 -10.799 1.00 93.38 89 ARG A CA 1
ATOM 759 C C . ARG A 1 89 ? 1.748 6.124 -11.293 1.00 93.38 89 ARG A C 1
ATOM 761 O O . ARG A 1 89 ? 2.679 5.654 -11.947 1.00 93.38 89 ARG A O 1
ATOM 768 N N . LYS A 1 90 ? 1.708 7.417 -10.957 1.00 92.00 90 LYS A N 1
ATOM 769 C CA . LYS A 1 90 ? 2.789 8.364 -11.300 1.00 92.00 90 LYS A CA 1
ATOM 770 C C . LYS A 1 90 ? 4.133 7.899 -10.737 1.00 92.00 90 LYS A C 1
ATOM 772 O O . LYS A 1 90 ? 5.161 8.047 -11.401 1.00 92.00 90 LYS A O 1
ATOM 777 N N . LYS A 1 91 ? 4.138 7.298 -9.545 1.00 90.44 91 LYS A N 1
ATOM 778 C CA . LYS A 1 91 ? 5.358 6.765 -8.938 1.00 90.44 91 LYS A CA 1
ATOM 779 C C . LYS A 1 91 ? 5.924 5.566 -9.704 1.00 90.44 91 LYS A C 1
ATOM 781 O O . LYS A 1 91 ? 7.139 5.517 -9.898 1.00 90.44 91 LYS A O 1
ATOM 786 N N . LEU A 1 92 ? 5.081 4.663 -10.205 1.00 91.81 92 LEU A N 1
ATOM 787 C CA . LEU A 1 92 ? 5.499 3.551 -11.073 1.00 91.81 92 LEU A CA 1
ATOM 788 C C . LEU A 1 92 ? 6.047 4.032 -12.430 1.00 91.81 92 LEU A C 1
ATOM 790 O O . LEU A 1 92 ? 7.047 3.490 -12.910 1.00 91.81 92 LEU A O 1
ATOM 794 N N . ILE A 1 93 ? 5.457 5.082 -13.023 1.00 92.19 93 ILE A N 1
ATOM 795 C CA . ILE A 1 93 ? 6.007 5.751 -14.224 1.00 92.19 93 ILE A CA 1
ATOM 796 C C . ILE A 1 93 ? 7.420 6.253 -13.921 1.00 92.19 93 ILE A C 1
ATOM 798 O O . ILE A 1 93 ? 8.377 5.905 -14.614 1.00 92.19 93 ILE A O 1
ATOM 802 N N . TRP A 1 94 ? 7.563 7.029 -12.844 1.00 90.88 94 TRP A N 1
ATOM 803 C CA . TRP A 1 94 ? 8.848 7.581 -12.425 1.00 90.88 94 TRP A CA 1
ATOM 804 C C . TRP A 1 94 ? 9.894 6.488 -12.170 1.00 90.88 94 TRP A C 1
ATOM 806 O O . TRP A 1 94 ? 11.043 6.627 -12.591 1.00 90.88 94 TRP A O 1
ATOM 816 N N . TYR A 1 95 ? 9.503 5.393 -11.514 1.00 88.81 95 TYR A N 1
ATOM 817 C CA . TYR A 1 95 ? 10.366 4.240 -11.268 1.00 88.81 95 TYR A CA 1
ATOM 818 C C . TYR A 1 95 ? 10.859 3.610 -12.575 1.00 88.81 95 TYR A C 1
ATOM 820 O O . TYR A 1 95 ? 12.068 3.446 -12.764 1.00 88.81 95 TYR A O 1
ATOM 828 N N . SER A 1 96 ? 9.940 3.352 -13.508 1.00 90.56 96 SER A N 1
ATOM 829 C CA . SER A 1 96 ? 10.245 2.777 -14.823 1.00 90.56 96 SER A CA 1
ATOM 830 C C . SER A 1 96 ? 11.237 3.652 -15.596 1.00 90.56 96 SER A C 1
ATOM 832 O O . SER A 1 96 ? 12.257 3.170 -16.094 1.00 90.56 96 SER A O 1
ATOM 834 N N . GLU A 1 97 ? 11.016 4.970 -15.620 1.00 91.44 97 GLU A N 1
ATOM 835 C CA . GLU A 1 97 ? 11.940 5.912 -16.256 1.00 91.44 97 GLU A CA 1
ATOM 836 C C . GLU A 1 97 ? 13.311 5.973 -15.572 1.00 91.44 97 GLU A C 1
ATOM 838 O O . GLU A 1 97 ? 14.338 6.124 -16.242 1.00 91.44 97 GLU A O 1
ATOM 843 N N . LYS A 1 98 ? 13.352 5.903 -14.237 1.00 88.69 98 LYS A N 1
ATOM 844 C CA . LYS A 1 98 ? 14.604 5.914 -13.468 1.00 88.69 98 LYS A CA 1
ATOM 845 C C . LYS A 1 98 ? 15.440 4.676 -13.769 1.00 88.69 98 LYS A C 1
ATOM 847 O O . LYS A 1 98 ? 16.633 4.822 -14.043 1.00 88.69 98 LYS A O 1
ATOM 852 N N . ILE A 1 99 ? 14.828 3.492 -13.788 1.00 87.62 99 ILE A N 1
ATOM 853 C CA . ILE A 1 99 ? 15.505 2.250 -14.183 1.00 87.62 99 ILE A CA 1
ATOM 854 C C . ILE A 1 99 ? 15.982 2.328 -15.626 1.00 87.62 99 ILE A C 1
ATOM 856 O O . ILE A 1 99 ? 17.134 1.998 -15.905 1.00 87.62 99 ILE A O 1
ATOM 860 N N . HIS A 1 100 ? 15.140 2.814 -16.538 1.00 89.81 100 HIS A N 1
ATOM 861 C CA . HIS A 1 100 ? 15.497 2.972 -17.946 1.00 89.81 100 HIS A CA 1
ATOM 862 C C . HIS A 1 100 ? 16.734 3.855 -18.131 1.00 89.81 100 HIS A C 1
ATOM 864 O O . HIS A 1 100 ? 17.703 3.460 -18.782 1.00 89.81 100 HIS A O 1
ATOM 870 N N . LYS A 1 101 ? 16.745 5.028 -17.486 1.00 90.75 101 LYS A N 1
ATOM 871 C CA . LYS A 1 101 ? 17.889 5.952 -17.490 1.00 90.75 101 LYS A CA 1
ATOM 872 C C . LYS A 1 101 ? 19.140 5.299 -16.895 1.00 90.75 101 LYS A C 1
ATOM 874 O O . LYS A 1 101 ? 20.215 5.443 -17.470 1.00 90.75 101 LYS A O 1
ATOM 879 N N . LYS A 1 102 ? 19.008 4.553 -15.792 1.00 88.38 102 LYS A N 1
ATOM 880 C CA . LYS A 1 102 ? 20.124 3.824 -15.161 1.00 88.38 102 LYS A CA 1
ATOM 881 C C . LYS A 1 102 ? 20.689 2.734 -16.079 1.00 88.38 102 LYS A C 1
ATOM 883 O O . LYS A 1 102 ? 21.903 2.586 -16.157 1.00 88.38 102 LYS A O 1
ATOM 888 N N . LYS A 1 103 ? 19.827 1.999 -16.787 1.00 91.69 103 LYS A N 1
ATOM 889 C CA . LYS A 1 103 ? 20.208 0.885 -17.666 1.00 91.69 103 LYS A CA 1
ATOM 890 C C . LYS A 1 103 ? 20.878 1.344 -18.963 1.00 91.69 103 LYS A C 1
ATOM 892 O O . LYS A 1 103 ? 21.848 0.726 -19.387 1.00 91.69 103 LYS A O 1
ATOM 897 N N . TYR A 1 104 ? 20.366 2.401 -19.596 1.00 91.38 104 TYR A N 1
ATOM 898 C CA . TYR A 1 104 ? 20.793 2.804 -20.945 1.00 91.38 104 TYR A CA 1
ATOM 899 C C . TYR A 1 104 ? 21.613 4.102 -20.996 1.00 91.38 104 TYR A C 1
ATOM 901 O O . TYR A 1 104 ? 22.150 4.448 -22.048 1.00 91.38 104 TYR A O 1
ATOM 909 N N . GLY A 1 105 ? 21.730 4.842 -19.889 1.00 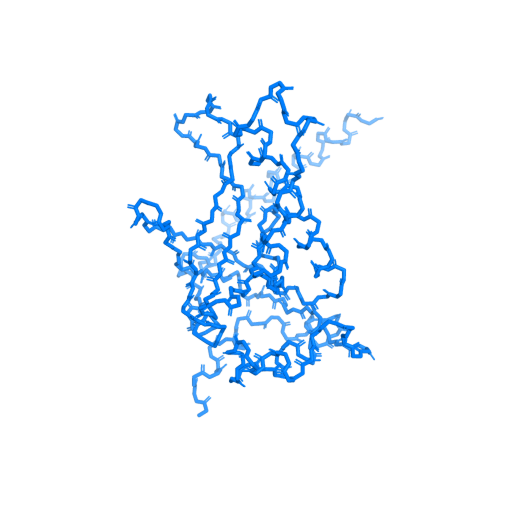92.19 105 GLY A N 1
ATOM 910 C CA . GLY A 1 105 ? 22.570 6.037 -19.797 1.00 92.19 105 GLY A CA 1
ATOM 911 C C . GLY A 1 105 ? 22.291 7.054 -20.910 1.00 92.19 105 GLY A C 1
ATOM 912 O O . GLY A 1 105 ? 21.171 7.540 -21.066 1.00 92.19 105 GLY A O 1
ATOM 913 N N . LYS A 1 106 ? 23.318 7.376 -21.709 1.00 92.31 106 LYS A N 1
ATOM 914 C CA . LYS A 1 106 ? 23.219 8.349 -22.815 1.00 92.31 106 LYS A CA 1
ATOM 915 C C . LYS A 1 106 ? 22.283 7.894 -23.941 1.00 92.31 106 LYS A C 1
ATOM 917 O O . LYS A 1 106 ? 21.701 8.745 -24.613 1.00 92.31 106 LYS A O 1
ATOM 922 N N . ASP A 1 107 ? 22.105 6.589 -24.125 1.00 93.50 107 ASP A N 1
ATOM 923 C CA . ASP A 1 107 ? 21.239 6.029 -25.166 1.00 93.50 107 ASP A CA 1
ATOM 924 C C . ASP A 1 107 ? 19.778 5.890 -24.726 1.00 93.50 107 ASP A C 1
ATOM 926 O O . ASP A 1 107 ? 18.924 5.574 -25.551 1.00 93.50 107 ASP A O 1
ATOM 930 N N . ALA A 1 108 ? 19.446 6.218 -23.471 1.00 91.81 108 ALA A N 1
ATOM 931 C CA . ALA A 1 108 ? 18.081 6.138 -22.948 1.00 91.81 108 ALA A CA 1
ATOM 932 C C . ALA A 1 108 ? 17.052 6.909 -23.797 1.00 91.81 108 ALA A C 1
ATOM 934 O O . ALA A 1 108 ? 15.903 6.494 -23.883 1.00 91.81 108 ALA A O 1
ATOM 935 N N . LYS A 1 109 ? 17.454 8.002 -24.465 1.00 90.31 109 LYS A N 1
ATOM 936 C CA . LYS A 1 109 ? 16.571 8.784 -25.353 1.00 90.31 109 LYS A CA 1
ATOM 937 C C . LYS A 1 109 ? 16.228 8.086 -26.676 1.00 90.31 109 LYS A C 1
ATOM 939 O O . LYS A 1 109 ? 15.306 8.522 -27.353 1.00 90.31 109 LYS A O 1
ATOM 944 N N . LYS A 1 110 ? 16.989 7.063 -27.072 1.00 94.44 110 LYS A N 1
ATOM 945 C CA . LYS A 1 110 ? 16.807 6.326 -28.336 1.00 94.44 110 LYS A CA 1
ATOM 946 C C . LYS A 1 110 ? 16.015 5.031 -28.157 1.00 94.44 110 LYS A C 1
ATOM 948 O O . LYS A 1 110 ? 15.722 4.366 -29.143 1.00 94.44 110 LYS A O 1
ATOM 953 N N . ILE A 1 111 ? 15.729 4.650 -26.914 1.00 93.81 111 ILE A N 1
ATOM 954 C CA . ILE A 1 111 ? 15.096 3.383 -26.555 1.00 93.81 111 ILE A CA 1
ATOM 955 C C . ILE A 1 111 ? 13.796 3.711 -25.831 1.00 93.81 111 ILE A C 1
ATOM 957 O O . ILE A 1 111 ? 13.783 4.549 -24.929 1.00 93.81 111 ILE A O 1
ATOM 961 N N . GLU A 1 112 ? 12.713 3.052 -26.227 1.00 93.44 112 GLU A N 1
ATOM 962 C CA . GLU A 1 112 ? 11.413 3.194 -25.578 1.00 93.44 112 GLU A CA 1
ATOM 963 C C . GLU A 1 112 ? 11.461 2.693 -24.128 1.00 93.44 112 GLU A C 1
ATOM 965 O O . GLU A 1 112 ? 12.103 1.684 -23.818 1.00 93.44 112 GLU A O 1
ATOM 970 N N . VAL A 1 113 ? 10.799 3.422 -23.228 1.00 91.50 113 VAL A N 1
ATOM 971 C CA . VAL A 1 113 ? 10.704 3.046 -21.815 1.00 91.50 113 VAL A CA 1
ATOM 972 C C . VAL A 1 113 ? 9.717 1.891 -21.679 1.00 91.50 113 VAL A C 1
ATOM 974 O O . VAL A 1 113 ? 8.583 1.977 -22.139 1.00 91.50 113 VAL A O 1
ATOM 977 N N . ASN A 1 114 ? 10.131 0.821 -21.004 1.00 91.31 114 ASN A N 1
ATOM 978 C CA . ASN A 1 114 ? 9.222 -0.257 -20.636 1.00 91.31 114 ASN A CA 1
ATOM 979 C C . ASN A 1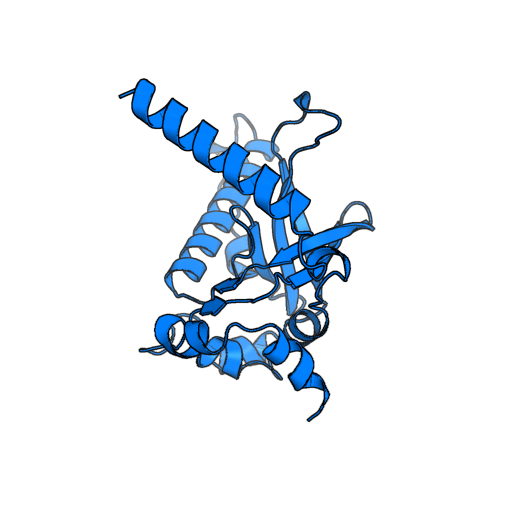 114 ? 8.435 0.141 -19.378 1.00 91.31 114 ASN A C 1
ATOM 981 O O . ASN A 1 114 ? 9.019 0.250 -18.301 1.00 91.31 114 ASN A O 1
ATOM 985 N N . TYR A 1 115 ? 7.123 0.323 -19.521 1.00 91.81 115 TYR A N 1
ATOM 986 C CA . TYR A 1 115 ? 6.208 0.671 -18.429 1.00 91.81 115 TYR A CA 1
ATOM 987 C C . TYR A 1 115 ? 5.468 -0.532 -17.828 1.00 91.81 115 TYR A C 1
ATOM 989 O O . TYR A 1 115 ? 4.438 -0.352 -17.183 1.00 91.81 115 TYR A O 1
ATOM 997 N N . GLY A 1 116 ? 5.982 -1.754 -17.994 1.00 88.38 116 GLY A N 1
ATOM 998 C CA . GLY A 1 116 ? 5.324 -2.980 -17.530 1.00 88.38 116 GLY A CA 1
ATOM 999 C C . GLY A 1 116 ? 4.993 -2.999 -16.032 1.00 88.38 116 GLY A C 1
ATOM 1000 O O . GLY A 1 116 ? 4.070 -3.692 -15.618 1.00 88.38 116 GLY A O 1
ATOM 1001 N N . GLU A 1 117 ? 5.678 -2.207 -15.208 1.00 86.19 117 GLU A N 1
ATOM 1002 C CA . GLU A 1 117 ? 5.338 -2.010 -13.793 1.00 86.19 117 GLU A CA 1
ATOM 1003 C C . GLU A 1 117 ? 3.912 -1.454 -13.605 1.00 86.19 117 GLU A C 1
ATOM 1005 O O . GLU A 1 117 ? 3.177 -1.914 -12.733 1.00 86.19 117 GLU A O 1
ATOM 1010 N N . LEU A 1 118 ? 3.460 -0.536 -14.470 1.00 87.38 118 LEU A N 1
ATOM 1011 C CA . LEU A 1 118 ? 2.091 0.005 -14.427 1.00 87.38 118 LEU A CA 1
ATOM 1012 C C . LEU A 1 118 ? 1.031 -1.064 -14.667 1.00 87.38 118 LEU A C 1
ATOM 1014 O O . LEU A 1 118 ? -0.059 -1.017 -14.094 1.00 87.38 118 LEU A O 1
ATOM 1018 N N . ASP A 1 119 ? 1.356 -2.033 -15.513 1.00 88.62 119 ASP A N 1
ATOM 1019 C CA . ASP A 1 119 ? 0.440 -3.107 -15.857 1.00 88.62 119 ASP A CA 1
ATOM 1020 C C . ASP A 1 119 ? 0.428 -4.203 -14.798 1.00 88.62 119 ASP A C 1
ATOM 1022 O O . ASP A 1 119 ? -0.571 -4.912 -14.691 1.00 88.62 119 ASP A O 1
ATOM 1026 N N . ASN A 1 120 ? 1.477 -4.315 -13.981 1.00 93.19 120 ASN A N 1
ATOM 1027 C CA . ASN A 1 120 ? 1.661 -5.406 -13.025 1.00 93.19 120 ASN A CA 1
ATOM 1028 C C . ASN A 1 120 ? 1.320 -5.054 -11.575 1.00 93.19 120 ASN A C 1
ATOM 1030 O O . ASN A 1 120 ? 1.203 -5.969 -10.759 1.00 93.19 120 ASN A O 1
ATOM 1034 N N . TYR A 1 121 ? 1.104 -3.779 -11.253 1.00 95.31 121 TYR A N 1
ATOM 1035 C CA . TYR A 1 121 ? 0.829 -3.338 -9.887 1.00 95.31 121 TYR A CA 1
ATOM 1036 C C . TYR A 1 121 ? -0.465 -2.534 -9.781 1.00 95.31 121 TYR A C 1
ATOM 1038 O O . TYR A 1 121 ? -0.802 -1.734 -10.652 1.00 95.31 121 TYR A O 1
ATOM 1046 N N . ILE A 1 122 ? -1.211 -2.774 -8.704 1.00 94.19 122 ILE A N 1
ATOM 1047 C CA . ILE A 1 122 ? -2.400 -2.003 -8.328 1.00 94.19 122 ILE A CA 1
ATOM 1048 C C . ILE A 1 122 ? -2.016 -1.180 -7.103 1.00 94.19 122 ILE A C 1
ATOM 1050 O O . ILE A 1 122 ? -1.799 -1.784 -6.053 1.00 94.19 122 ILE A O 1
ATOM 1054 N N . PRO A 1 123 ? -1.898 0.152 -7.205 1.00 93.00 123 PRO A N 1
ATOM 1055 C CA . PRO A 1 123 ? -1.732 1.008 -6.035 1.00 93.00 123 PRO A CA 1
ATOM 1056 C C . PRO A 1 123 ? -2.876 0.769 -5.061 1.00 93.00 123 PRO A C 1
ATOM 1058 O O . PRO A 1 123 ? -4.013 0.648 -5.509 1.00 93.00 123 PRO A O 1
ATOM 1061 N N . ILE A 1 124 ? -2.587 0.671 -3.767 1.00 84.12 124 ILE A N 1
ATOM 1062 C CA . ILE A 1 124 ? -3.642 0.477 -2.768 1.00 84.12 124 ILE A CA 1
ATOM 1063 C C . ILE A 1 124 ? -3.487 1.314 -1.510 1.00 84.12 124 ILE A C 1
ATOM 1065 O O . ILE A 1 124 ? -4.505 1.509 -0.871 1.00 84.12 124 ILE A O 1
ATOM 1069 N N . ILE A 1 125 ? -2.295 1.777 -1.113 1.00 73.88 125 ILE A N 1
ATOM 1070 C CA . ILE A 1 125 ? -2.119 2.513 0.155 1.00 73.88 125 ILE A CA 1
ATOM 1071 C C . ILE A 1 125 ? -0.849 3.379 0.107 1.00 73.88 125 ILE A C 1
ATOM 1073 O O . ILE A 1 125 ? 0.174 2.913 -0.392 1.00 73.88 125 ILE A O 1
ATOM 1077 N N . SER A 1 126 ? -0.862 4.590 0.671 1.00 64.06 126 SER A N 1
ATOM 1078 C CA . SER A 1 126 ? 0.362 5.290 1.102 1.00 64.06 126 SER A CA 1
ATOM 1079 C C . SER A 1 126 ? 0.418 5.288 2.624 1.00 64.06 126 SER A C 1
ATOM 1081 O O . SER A 1 126 ? -0.379 5.953 3.271 1.00 64.06 126 SER A O 1
ATOM 1083 N N . GLY A 1 127 ? 1.336 4.509 3.185 1.00 56.19 127 GLY A N 1
ATOM 1084 C CA . GLY A 1 127 ? 1.699 4.564 4.599 1.00 56.19 127 GLY A CA 1
ATOM 1085 C C . GLY A 1 127 ? 3.098 5.148 4.694 1.00 56.19 127 GLY A C 1
ATOM 1086 O O . GLY A 1 127 ? 3.956 4.723 3.931 1.00 56.19 127 GLY A O 1
ATOM 1087 N N . GLU A 1 128 ? 3.292 6.106 5.598 1.00 53.06 128 GLU A N 1
ATOM 1088 C CA . GLU A 1 128 ? 4.425 7.050 5.670 1.00 53.06 128 GLU A CA 1
ATOM 1089 C C . GLU A 1 128 ? 4.484 8.091 4.534 1.00 53.06 128 GLU A C 1
ATOM 1091 O O . GLU A 1 128 ? 4.190 7.787 3.373 1.00 53.06 128 GLU A O 1
ATOM 1096 N N . PRO A 1 129 ? 4.900 9.343 4.824 1.00 54.97 129 PRO A N 1
ATOM 1097 C CA . PRO A 1 129 ? 5.419 10.193 3.767 1.00 54.97 129 PRO A CA 1
ATOM 1098 C C . PRO A 1 129 ? 6.539 9.417 3.058 1.00 54.97 129 PRO A C 1
ATOM 1100 O O . PRO A 1 129 ? 7.435 8.879 3.699 1.00 54.97 129 PRO A O 1
ATOM 1103 N N . TYR A 1 130 ? 6.473 9.358 1.725 1.00 64.88 130 TYR A N 1
ATOM 1104 C CA . TYR A 1 130 ? 7.474 8.732 0.847 1.00 64.88 130 TYR A CA 1
ATOM 1105 C C . TYR A 1 130 ? 7.432 7.204 0.667 1.00 64.88 130 TYR A C 1
ATOM 1107 O O . TYR A 1 130 ? 8.380 6.657 0.094 1.00 64.88 130 TYR A O 1
ATOM 1115 N N . ALA A 1 131 ? 6.341 6.513 1.006 1.00 79.19 131 ALA A N 1
ATOM 1116 C CA . ALA A 1 131 ? 6.188 5.104 0.640 1.00 79.19 131 ALA A CA 1
ATOM 1117 C C . ALA A 1 131 ? 4.834 4.773 0.000 1.00 79.19 131 ALA A C 1
ATOM 1119 O O . ALA A 1 131 ? 3.780 5.242 0.410 1.00 79.19 131 ALA A O 1
ATOM 1120 N N . TYR A 1 132 ? 4.879 3.939 -1.040 1.00 89.12 132 TYR A N 1
ATOM 1121 C CA . TYR A 1 132 ? 3.703 3.543 -1.814 1.00 89.12 132 TYR A CA 1
ATOM 1122 C C . TYR A 1 132 ? 3.530 2.034 -1.762 1.00 89.12 132 TYR A C 1
ATOM 1124 O O . TYR A 1 132 ? 4.479 1.295 -2.016 1.00 89.12 132 TYR A O 1
ATOM 1132 N N . MET A 1 133 ? 2.320 1.569 -1.488 1.00 93.12 133 MET A N 1
ATOM 1133 C CA . MET A 1 133 ? 1.983 0.154 -1.465 1.00 93.12 133 MET A CA 1
ATOM 1134 C C . MET A 1 133 ? 1.188 -0.268 -2.686 1.00 93.12 133 MET A C 1
ATOM 1136 O O . MET A 1 133 ? 0.333 0.464 -3.196 1.00 93.12 133 MET A O 1
ATOM 1140 N N . TYR A 1 134 ? 1.425 -1.508 -3.094 1.00 95.31 134 TYR A N 1
ATOM 1141 C CA . TYR A 1 134 ? 0.816 -2.087 -4.273 1.00 95.31 134 TYR A CA 1
ATOM 1142 C C . TYR A 1 134 ? 0.434 -3.548 -4.051 1.00 95.31 134 TYR A C 1
ATOM 1144 O O . TYR A 1 134 ? 1.132 -4.290 -3.357 1.00 95.31 134 TYR A O 1
ATOM 1152 N N . ILE A 1 135 ? -0.632 -3.979 -4.723 1.00 95.75 135 ILE A N 1
ATOM 1153 C CA . ILE A 1 135 ? -0.897 -5.394 -4.979 1.00 95.75 135 ILE A CA 1
ATOM 1154 C C . ILE A 1 135 ? -0.158 -5.788 -6.254 1.00 95.75 135 ILE A C 1
ATOM 1156 O O . ILE A 1 135 ? -0.399 -5.221 -7.322 1.00 95.75 135 ILE A O 1
ATOM 1160 N N . SER A 1 136 ? 0.713 -6.788 -6.162 1.00 96.19 136 SER A N 1
ATOM 1161 C CA . SER A 1 136 ? 1.302 -7.439 -7.332 1.00 96.19 136 SER A CA 1
ATOM 1162 C C . SER A 1 136 ? 0.242 -8.273 -8.047 1.00 96.19 136 SER A C 1
ATOM 1164 O O . SER A 1 136 ? -0.210 -9.281 -7.512 1.00 96.19 136 SER A O 1
ATOM 1166 N N . LYS A 1 137 ? -0.126 -7.935 -9.284 1.00 95.38 137 LYS A N 1
ATOM 1167 C CA . LYS A 1 137 ? -1.124 -8.698 -10.059 1.00 95.38 137 LYS A CA 1
ATOM 1168 C C . LYS A 1 137 ? -0.684 -10.130 -10.369 1.00 95.38 137 LYS A C 1
ATOM 1170 O O . LYS A 1 137 ? -1.529 -10.991 -10.584 1.00 95.38 137 LYS A O 1
ATOM 1175 N N . ALA A 1 138 ? 0.626 -10.379 -10.409 1.00 94.25 138 ALA A N 1
ATOM 1176 C CA . ALA A 1 138 ? 1.186 -11.696 -10.700 1.00 94.25 138 ALA A CA 1
ATOM 1177 C C . ALA A 1 138 ? 1.105 -12.663 -9.508 1.00 94.25 138 ALA A C 1
ATOM 1179 O O . ALA A 1 138 ? 1.060 -13.874 -9.704 1.00 94.25 138 ALA A O 1
ATOM 1180 N N . SER A 1 139 ? 1.117 -12.140 -8.279 1.00 95.00 139 SER A N 1
ATOM 1181 C CA . SER A 1 139 ? 1.261 -12.959 -7.066 1.00 95.00 139 SER A CA 1
ATOM 1182 C C . SER A 1 139 ? 0.252 -12.648 -5.963 1.00 95.00 139 SER A C 1
ATOM 1184 O O . SER A 1 139 ? 0.211 -13.360 -4.968 1.00 95.00 139 SER A O 1
ATOM 1186 N N . ASN A 1 140 ? -0.546 -11.592 -6.124 1.00 95.94 140 ASN A N 1
ATOM 1187 C CA . ASN A 1 140 ? -1.414 -10.975 -5.116 1.00 95.94 140 ASN A CA 1
ATOM 1188 C C . ASN A 1 140 ? -0.687 -10.456 -3.867 1.00 95.94 140 ASN A C 1
ATOM 1190 O O . ASN A 1 140 ? -1.335 -9.980 -2.937 1.00 95.94 140 ASN A O 1
ATOM 1194 N N . ARG A 1 141 ? 0.651 -10.494 -3.856 1.00 96.81 141 ARG A N 1
ATOM 1195 C CA . ARG A 1 141 ? 1.473 -10.010 -2.747 1.00 96.81 141 ARG A CA 1
ATOM 1196 C C . ARG A 1 141 ? 1.289 -8.527 -2.524 1.00 96.81 141 ARG A C 1
ATOM 1198 O O . ARG A 1 141 ? 1.173 -7.760 -3.483 1.00 96.81 141 ARG A O 1
ATOM 1205 N N . ILE A 1 142 ? 1.374 -8.144 -1.257 1.00 96.06 142 ILE A N 1
ATOM 1206 C CA . ILE A 1 142 ? 1.454 -6.747 -0.858 1.00 96.06 142 ILE A CA 1
ATOM 1207 C C . ILE A 1 142 ? 2.920 -6.367 -0.779 1.00 96.06 142 ILE A C 1
ATOM 1209 O O . ILE A 1 142 ? 3.689 -6.943 -0.002 1.00 96.06 142 ILE A O 1
ATOM 1213 N N . VAL A 1 143 ? 3.295 -5.399 -1.601 1.00 95.12 143 VAL A N 1
ATOM 1214 C CA . VAL A 1 143 ? 4.647 -4.852 -1.658 1.00 95.12 143 VAL A CA 1
ATOM 1215 C C . VAL A 1 143 ? 4.609 -3.358 -1.390 1.00 95.12 143 VAL A C 1
ATOM 1217 O O . VAL A 1 143 ? 3.612 -2.694 -1.671 1.00 95.12 143 VAL A O 1
ATOM 1220 N N . GLN A 1 144 ? 5.704 -2.833 -0.864 1.00 92.88 144 GLN A N 1
ATOM 1221 C CA . GLN A 1 144 ? 5.901 -1.411 -0.633 1.00 92.88 144 GLN A CA 1
ATOM 1222 C C . GLN A 1 144 ? 7.128 -0.951 -1.414 1.00 92.88 144 GLN A C 1
ATOM 1224 O O . GLN A 1 144 ? 8.142 -1.646 -1.450 1.00 92.88 144 GLN A O 1
ATOM 1229 N N . TYR A 1 145 ? 7.027 0.210 -2.045 1.00 89.50 145 TYR A N 1
ATOM 1230 C CA . TYR A 1 145 ? 8.138 0.917 -2.657 1.00 89.50 145 TYR A CA 1
ATOM 1231 C C . TYR A 1 145 ? 8.425 2.166 -1.831 1.00 89.50 145 TYR A C 1
ATOM 1233 O O . TYR A 1 145 ? 7.678 3.149 -1.906 1.00 89.50 145 TYR A O 1
ATOM 1241 N N . SER A 1 146 ? 9.495 2.109 -1.044 1.00 82.38 146 SER A N 1
ATOM 1242 C CA . SER A 1 146 ? 9.828 3.134 -0.053 1.00 82.38 146 SER A CA 1
ATOM 1243 C C . SER A 1 146 ? 11.187 3.748 -0.338 1.00 82.38 146 SER A C 1
ATOM 1245 O O . SER A 1 146 ? 12.079 3.097 -0.895 1.00 82.38 146 SER A O 1
ATOM 1247 N N . SER A 1 147 ? 11.341 5.009 0.057 1.00 76.44 147 SER A N 1
ATOM 1248 C CA . SER A 1 147 ? 12.651 5.637 0.165 1.00 76.44 147 SER A CA 1
ATOM 1249 C C . SER A 1 147 ? 13.340 5.232 1.461 1.00 76.44 147 SER A C 1
ATOM 1251 O O . SER A 1 147 ? 12.732 5.286 2.524 1.00 76.44 147 SER A O 1
ATOM 1253 N N . TYR A 1 148 ? 14.621 4.913 1.370 1.00 71.62 148 TYR A N 1
ATOM 1254 C CA . TYR A 1 148 ? 15.495 4.613 2.491 1.00 71.62 148 TYR A CA 1
ATOM 1255 C C . TYR A 1 148 ? 16.688 5.559 2.444 1.00 71.62 148 TYR A C 1
ATOM 1257 O O . TYR A 1 148 ? 17.214 5.853 1.370 1.00 71.62 148 TYR A O 1
ATOM 1265 N N . SER A 1 149 ? 17.125 6.016 3.608 1.00 66.00 149 SER A N 1
ATOM 1266 C CA . SER A 1 149 ? 18.433 6.634 3.800 1.00 66.00 149 SER A CA 1
ATOM 1267 C C . SER A 1 149 ? 19.284 5.679 4.617 1.00 66.00 149 SER A C 1
ATOM 1269 O O . SER A 1 149 ? 18.831 5.181 5.649 1.00 66.00 149 SER A O 1
ATOM 1271 N N . ASP A 1 150 ? 20.505 5.425 4.164 1.00 63.19 150 ASP A N 1
ATOM 1272 C CA . ASP A 1 150 ? 21.484 4.741 5.000 1.00 63.19 150 ASP A CA 1
ATOM 1273 C C . ASP A 1 150 ? 21.983 5.738 6.057 1.00 63.19 150 ASP A C 1
ATOM 1275 O O . ASP A 1 150 ? 22.666 6.706 5.730 1.00 63.19 150 ASP A O 1
ATOM 1279 N N . LEU A 1 151 ? 21.555 5.545 7.308 1.00 63.03 151 LEU A N 1
ATOM 1280 C CA . LEU A 1 151 ? 21.945 6.397 8.437 1.00 63.03 151 LEU A CA 1
ATOM 1281 C C . LEU A 1 151 ? 23.403 6.165 8.860 1.00 63.03 151 LEU A C 1
ATOM 1283 O O . LEU A 1 151 ? 23.982 7.022 9.523 1.00 63.03 151 LEU A O 1
ATOM 1287 N N . GLU A 1 152 ? 23.990 5.022 8.497 1.00 63.94 152 GLU A N 1
ATOM 1288 C CA . GLU A 1 152 ? 25.398 4.714 8.766 1.00 63.94 152 GLU A CA 1
ATOM 1289 C C . GLU A 1 152 ? 26.315 5.243 7.653 1.00 63.94 152 GLU A C 1
ATOM 1291 O O . GLU A 1 152 ? 27.490 5.517 7.899 1.00 63.94 152 GLU A O 1
ATOM 1296 N N . ASP A 1 153 ? 25.780 5.427 6.441 1.00 63.25 153 ASP A N 1
ATOM 1297 C CA . ASP A 1 153 ? 26.501 5.971 5.292 1.00 63.25 153 ASP A CA 1
ATOM 1298 C C . ASP A 1 153 ? 25.674 7.022 4.532 1.00 63.25 153 ASP A C 1
ATOM 1300 O O . ASP A 1 153 ? 25.090 6.763 3.472 1.00 63.25 153 ASP A O 1
ATOM 1304 N N . GLU A 1 154 ? 25.694 8.254 5.048 1.00 61.84 154 GLU A N 1
ATOM 1305 C CA . GLU A 1 154 ? 25.032 9.418 4.443 1.00 61.84 154 GLU A CA 1
ATOM 1306 C C . GLU A 1 154 ? 25.463 9.667 2.983 1.00 61.84 154 GLU A C 1
ATOM 1308 O O . GLU A 1 154 ? 24.714 10.268 2.206 1.00 61.84 154 GLU A O 1
ATOM 1313 N N . SER A 1 155 ? 26.639 9.173 2.564 1.00 65.00 155 SER A N 1
ATOM 1314 C CA . SER A 1 155 ? 27.137 9.333 1.192 1.00 65.00 155 SER A CA 1
ATOM 1315 C C . SER A 1 155 ? 26.335 8.534 0.160 1.00 65.00 155 SER A C 1
ATOM 1317 O O . SER A 1 155 ? 26.312 8.897 -1.022 1.00 65.00 155 SER A O 1
ATOM 1319 N N . LYS A 1 156 ? 25.616 7.488 0.593 1.00 62.91 156 LYS A N 1
ATOM 1320 C CA . LYS A 1 156 ? 24.695 6.723 -0.264 1.00 62.91 156 LYS A CA 1
ATOM 1321 C C . LYS A 1 156 ? 23.413 7.491 -0.584 1.00 62.91 156 LYS A C 1
ATOM 1323 O O . LYS A 1 156 ? 22.733 7.152 -1.556 1.00 62.91 156 LYS A O 1
ATOM 1328 N N . GLY A 1 157 ? 23.107 8.537 0.187 1.00 67.56 157 GLY A N 1
ATOM 1329 C CA . GLY A 1 157 ? 21.914 9.356 0.025 1.00 67.56 157 GLY A CA 1
ATOM 1330 C C . GLY A 1 157 ? 20.610 8.558 0.139 1.00 67.56 157 GLY A C 1
ATOM 1331 O O . GLY A 1 157 ? 20.567 7.435 0.641 1.00 67.56 157 GLY A O 1
ATOM 1332 N N . VAL A 1 158 ? 19.519 9.157 -0.343 1.00 69.94 158 VAL A N 1
ATOM 1333 C CA . VAL A 1 158 ? 18.207 8.502 -0.379 1.00 69.94 158 VAL A CA 1
ATOM 1334 C C . VAL A 1 158 ? 18.118 7.577 -1.592 1.00 69.94 158 VAL A C 1
ATOM 1336 O O . VAL A 1 158 ? 18.150 8.032 -2.741 1.00 69.94 158 VAL A O 1
ATOM 1339 N N . TYR A 1 159 ? 17.939 6.284 -1.348 1.00 75.81 159 TYR A N 1
ATOM 1340 C CA . TYR A 1 159 ? 17.663 5.280 -2.371 1.00 75.81 159 TYR A CA 1
ATOM 1341 C C . TYR A 1 159 ? 16.248 4.721 -2.218 1.00 75.81 159 TYR A C 1
ATOM 1343 O O . TYR A 1 159 ? 15.562 4.984 -1.240 1.00 75.81 159 TYR A O 1
ATOM 1351 N N . TRP A 1 160 ? 15.769 3.997 -3.226 1.00 81.31 160 TRP A N 1
ATOM 1352 C CA . TRP A 1 160 ? 14.424 3.430 -3.228 1.00 81.31 160 TRP A CA 1
ATOM 1353 C C . TRP A 1 160 ? 14.504 1.934 -3.475 1.00 81.31 160 TRP A C 1
ATOM 1355 O O . TRP A 1 160 ? 15.237 1.509 -4.373 1.00 81.31 160 TRP A O 1
ATOM 1365 N N . LYS A 1 161 ? 13.736 1.152 -2.720 1.00 86.81 161 LYS A N 1
ATOM 1366 C CA . LYS A 1 161 ? 13.664 -0.299 -2.904 1.00 86.81 161 LYS A CA 1
ATOM 1367 C C . LYS A 1 161 ? 12.256 -0.831 -2.692 1.00 86.81 161 LYS A C 1
ATOM 1369 O O . LYS A 1 161 ? 11.414 -0.188 -2.064 1.00 86.81 161 LYS A O 1
ATOM 1374 N N . TRP A 1 162 ? 12.032 -2.011 -3.253 1.00 91.81 162 TRP A N 1
ATOM 1375 C CA . TRP A 1 162 ? 10.834 -2.799 -3.024 1.00 91.81 162 TRP A CA 1
ATOM 1376 C C . TRP A 1 162 ? 11.020 -3.667 -1.790 1.00 91.81 162 TRP A C 1
ATOM 1378 O O . TRP A 1 162 ? 12.049 -4.318 -1.652 1.00 91.81 162 TRP A O 1
ATOM 1388 N N . VAL A 1 163 ? 10.008 -3.727 -0.935 1.00 93.31 163 VAL A N 1
ATOM 1389 C CA . VAL A 1 163 ? 9.939 -4.677 0.176 1.00 93.31 163 VAL A CA 1
ATOM 1390 C C . VAL A 1 163 ? 8.615 -5.424 0.142 1.00 93.31 163 VAL A C 1
ATOM 1392 O O . VAL A 1 163 ? 7.588 -4.896 -0.294 1.00 93.31 163 VAL A O 1
ATOM 1395 N N . LYS A 1 164 ? 8.624 -6.676 0.591 1.00 95.69 164 LYS A N 1
ATOM 1396 C CA . LYS A 1 164 ? 7.419 -7.493 0.741 1.00 95.69 164 LYS A CA 1
ATOM 1397 C C . LYS A 1 164 ? 6.832 -7.285 2.134 1.00 95.69 164 LYS A C 1
ATOM 1399 O O . LYS A 1 164 ? 7.539 -7.473 3.118 1.00 95.69 164 LYS A O 1
ATOM 1404 N N . LEU A 1 165 ? 5.537 -6.982 2.205 1.00 94.75 165 LEU A N 1
ATOM 1405 C CA . LEU A 1 165 ? 4.789 -6.850 3.461 1.00 94.75 165 LEU A CA 1
ATOM 1406 C C . LEU A 1 165 ? 4.004 -8.127 3.794 1.00 94.75 165 LEU A C 1
ATOM 1408 O O . LEU A 1 165 ? 4.031 -8.614 4.923 1.00 94.75 165 LEU A O 1
ATOM 1412 N N . ALA A 1 166 ? 3.319 -8.708 2.806 1.00 95.69 166 ALA A N 1
ATOM 1413 C CA . ALA A 1 166 ? 2.490 -9.899 3.003 1.00 95.69 166 ALA A CA 1
ATOM 1414 C C . ALA A 1 166 ? 2.268 -10.679 1.699 1.00 95.69 166 ALA A C 1
ATOM 1416 O O . ALA A 1 166 ? 2.495 -10.155 0.605 1.00 95.69 166 ALA A O 1
ATOM 1417 N N . GLU A 1 167 ? 1.789 -11.923 1.798 1.00 96.38 167 GLU A N 1
ATOM 1418 C CA . GLU A 1 167 ? 1.439 -12.734 0.628 1.00 96.38 167 GLU A CA 1
ATOM 1419 C C . GLU A 1 167 ? 0.105 -12.311 -0.004 1.00 96.38 167 GLU A C 1
ATOM 1421 O O . GLU A 1 167 ? -0.127 -12.598 -1.175 1.00 96.38 167 GLU A O 1
ATOM 1426 N N . ASN A 1 168 ? -0.763 -11.619 0.739 1.00 95.94 168 ASN A N 1
ATOM 1427 C CA . ASN A 1 168 ? -1.986 -10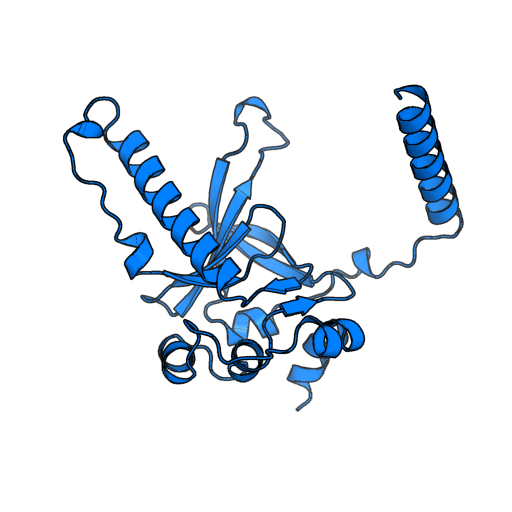.993 0.230 1.00 95.94 168 ASN A CA 1
ATOM 1428 C C . ASN A 1 168 ? -2.493 -9.881 1.164 1.00 95.94 168 ASN A C 1
ATOM 1430 O O . ASN A 1 168 ? -1.975 -9.693 2.265 1.00 95.94 168 ASN A O 1
ATOM 1434 N N . PHE A 1 169 ? -3.506 -9.135 0.714 1.00 95.06 169 PHE A N 1
ATOM 1435 C CA . PHE A 1 169 ? -4.069 -8.009 1.467 1.00 95.06 169 PHE A CA 1
ATOM 1436 C C . PHE A 1 169 ? -4.684 -8.425 2.799 1.00 95.06 169 PHE A C 1
ATOM 1438 O O . PHE A 1 169 ? -4.503 -7.744 3.804 1.00 95.06 169 PHE A O 1
ATOM 1445 N N . ASP A 1 170 ? -5.394 -9.552 2.822 1.00 93.56 170 ASP A N 1
ATOM 1446 C CA . ASP A 1 170 ? -6.057 -9.998 4.040 1.00 93.56 170 ASP A CA 1
ATOM 1447 C C . ASP A 1 170 ? -5.029 -10.346 5.127 1.00 93.56 170 ASP A C 1
ATOM 1449 O O . ASP A 1 170 ? -5.194 -9.963 6.284 1.00 93.56 170 ASP A O 1
ATOM 1453 N N . GLU A 1 171 ? -3.933 -11.004 4.744 1.00 95.12 171 GLU A N 1
ATOM 1454 C CA . GLU A 1 171 ? -2.798 -11.276 5.626 1.00 95.12 171 GLU A CA 1
ATOM 1455 C C . GLU A 1 171 ? -2.086 -9.991 6.061 1.00 95.12 171 GLU A C 1
ATOM 1457 O O . GLU A 1 171 ? -1.697 -9.890 7.223 1.00 95.12 171 GLU A O 1
ATOM 1462 N N . PHE A 1 172 ? -1.925 -9.010 5.167 1.00 94.31 172 PHE A N 1
ATOM 1463 C CA . PHE A 1 172 ? -1.346 -7.711 5.519 1.00 94.31 172 PHE A CA 1
ATOM 1464 C C . PHE A 1 172 ? -2.119 -7.063 6.672 1.00 94.31 172 PHE A C 1
ATOM 1466 O O . PHE A 1 172 ? -1.519 -6.752 7.698 1.00 94.31 172 PHE A O 1
ATOM 1473 N N . ILE A 1 173 ? -3.447 -6.953 6.555 1.00 92.50 173 ILE A N 1
ATOM 1474 C CA . ILE A 1 173 ? -4.287 -6.372 7.610 1.00 92.50 173 ILE A CA 1
ATOM 1475 C C . ILE A 1 173 ? -4.186 -7.172 8.918 1.00 92.50 173 ILE A C 1
ATOM 1477 O O . ILE A 1 173 ? -4.136 -6.590 9.999 1.00 92.50 173 ILE A O 1
ATOM 1481 N N . GLU A 1 174 ? -4.132 -8.504 8.846 1.00 91.56 174 GLU A N 1
ATOM 1482 C CA . GLU A 1 174 ? -4.007 -9.365 10.032 1.00 91.56 174 GLU A CA 1
ATOM 1483 C C . GLU A 1 174 ? -2.640 -9.286 10.725 1.00 91.56 174 GLU A C 1
ATOM 1485 O O . GLU A 1 174 ? -2.547 -9.600 11.915 1.00 91.56 174 GLU A O 1
ATOM 1490 N N . LYS A 1 175 ? -1.589 -8.906 9.995 1.00 91.00 175 LYS A N 1
ATOM 1491 C CA . LYS A 1 175 ? -0.222 -8.793 10.511 1.00 91.00 175 LYS A CA 1
ATOM 1492 C C . LYS A 1 175 ? 0.099 -7.437 11.113 1.00 91.00 175 LYS A C 1
ATOM 1494 O O . LYS A 1 175 ? 1.139 -7.342 11.755 1.00 91.00 175 LYS A O 1
ATOM 1499 N N . LEU A 1 176 ? -0.740 -6.422 10.919 1.00 90.19 176 LEU A N 1
ATOM 1500 C CA . LEU A 1 176 ? -0.528 -5.121 11.542 1.00 90.19 176 LEU A CA 1
ATOM 1501 C C . LEU A 1 176 ? -0.562 -5.247 13.071 1.00 90.19 176 LEU A C 1
ATOM 1503 O O . LEU A 1 176 ? -1.440 -5.903 13.638 1.00 90.19 176 LEU A O 1
ATOM 1507 N N . TYR A 1 177 ? 0.398 -4.615 13.742 1.00 88.06 177 TYR A N 1
ATOM 1508 C CA . TYR A 1 177 ? 0.493 -4.618 15.201 1.00 88.06 177 TYR A CA 1
ATOM 1509 C C . TYR A 1 177 ? 0.952 -3.275 15.754 1.00 88.06 177 TYR A C 1
ATOM 1511 O O . TYR A 1 177 ? 1.565 -2.476 15.060 1.00 88.06 177 TYR A O 1
ATOM 1519 N N . VAL A 1 178 ? 0.688 -3.061 17.038 1.00 84.62 178 VAL A N 1
ATOM 1520 C CA . VAL A 1 178 ? 1.237 -1.947 17.816 1.00 84.62 178 VAL A CA 1
ATOM 1521 C C . VAL A 1 178 ? 2.515 -2.436 18.495 1.00 84.62 178 VAL A C 1
ATOM 1523 O O . VAL A 1 178 ? 2.473 -3.474 19.166 1.00 84.62 178 VAL A O 1
ATOM 1526 N N . ASP A 1 179 ? 3.643 -1.732 18.347 1.00 80.31 179 ASP A N 1
ATOM 1527 C CA . ASP A 1 179 ? 4.822 -2.036 19.170 1.00 80.31 179 ASP A CA 1
ATOM 1528 C C . ASP A 1 179 ? 4.499 -1.653 20.623 1.00 80.31 179 ASP A C 1
ATOM 1530 O O . ASP A 1 179 ? 4.088 -0.520 20.884 1.00 80.31 179 ASP A O 1
ATOM 1534 N N . PRO A 1 180 ? 4.679 -2.561 21.599 1.00 73.56 180 PRO A N 1
ATOM 1535 C CA . PRO A 1 180 ? 4.501 -2.245 23.013 1.00 73.56 180 PRO A CA 1
ATOM 1536 C C . PRO A 1 180 ? 5.235 -0.978 23.483 1.00 73.56 180 PRO A C 1
ATOM 1538 O O . PRO A 1 180 ? 4.796 -0.349 24.446 1.00 73.56 180 PRO A O 1
ATOM 1541 N N . LYS A 1 181 ? 6.338 -0.593 22.829 1.00 71.38 181 LYS A N 1
ATOM 1542 C CA . LYS A 1 181 ? 7.068 0.654 23.095 1.00 71.38 181 LYS A CA 1
ATOM 1543 C C . LYS A 1 181 ? 6.262 1.903 22.744 1.00 71.38 181 LYS A C 1
ATOM 1545 O O . LYS A 1 181 ? 6.355 2.876 23.484 1.00 71.38 181 LYS A O 1
ATOM 1550 N N . ASP A 1 182 ? 5.449 1.854 21.692 1.00 65.25 182 ASP A N 1
ATOM 1551 C CA . ASP A 1 182 ? 4.607 2.975 21.249 1.00 65.25 182 ASP A CA 1
ATOM 1552 C C . ASP A 1 182 ? 3.394 3.179 22.173 1.00 65.25 182 ASP A C 1
ATOM 1554 O O . ASP A 1 182 ? 2.763 4.231 22.169 1.00 65.25 182 ASP A O 1
ATOM 1558 N N . ASN A 1 183 ? 3.086 2.175 23.001 1.00 59.62 183 ASN A N 1
ATOM 1559 C CA . ASN A 1 183 ? 1.994 2.194 23.971 1.00 59.62 183 ASN A CA 1
ATOM 1560 C C . ASN A 1 183 ? 2.436 2.620 25.382 1.00 59.62 183 ASN A C 1
ATOM 1562 O O . ASN A 1 183 ? 1.637 2.570 26.321 1.00 59.62 183 ASN A O 1
ATOM 1566 N N . LYS A 1 184 ? 3.703 3.016 25.571 1.00 58.34 184 LYS A N 1
ATOM 1567 C CA . LYS A 1 184 ? 4.124 3.642 26.828 1.00 58.34 184 LYS A CA 1
ATOM 1568 C C . LYS A 1 184 ? 3.547 5.050 26.890 1.00 58.34 184 LYS A C 1
ATOM 1570 O O . LYS A 1 184 ? 3.915 5.911 26.097 1.00 58.34 184 LYS A O 1
ATOM 1575 N N . GLU A 1 185 ? 2.674 5.301 27.865 1.00 58.97 185 GLU A N 1
ATOM 1576 C CA . GLU A 1 185 ? 2.355 6.675 28.243 1.00 58.97 185 GLU A CA 1
ATOM 1577 C C . GLU A 1 185 ? 3.660 7.402 28.569 1.00 58.97 185 GLU A C 1
ATOM 1579 O O . GLU A 1 185 ? 4.410 6.960 29.442 1.00 58.97 185 GLU A O 1
ATOM 1584 N N . MET A 1 186 ? 3.924 8.514 27.873 1.00 60.44 186 MET A N 1
ATOM 1585 C CA . MET A 1 186 ? 5.006 9.411 28.267 1.00 60.44 186 MET A CA 1
ATOM 1586 C C . MET A 1 186 ? 4.830 9.766 29.740 1.00 60.44 186 MET A C 1
ATOM 1588 O O . MET A 1 186 ? 3.748 10.204 30.166 1.00 60.44 186 MET A O 1
ATOM 1592 N N . SER A 1 187 ? 5.907 9.604 30.498 1.00 72.25 187 SER A N 1
ATOM 1593 C CA . SER A 1 187 ? 5.993 10.086 31.866 1.00 72.25 187 SER A CA 1
ATOM 1594 C C . SER A 1 187 ? 5.722 11.593 31.918 1.00 72.25 187 SER A C 1
ATOM 1596 O O . SER A 1 187 ? 5.839 12.322 30.928 1.00 72.25 187 SER A O 1
ATOM 1598 N N . LYS A 1 188 ? 5.342 12.087 33.099 1.00 76.00 188 LYS A N 1
ATOM 1599 C CA . LYS A 1 188 ? 5.111 13.522 33.308 1.00 76.00 188 LYS A CA 1
ATOM 1600 C C . LYS A 1 188 ? 6.346 14.357 32.930 1.00 76.00 188 LYS A C 1
ATOM 1602 O O . LYS A 1 188 ? 6.197 15.425 32.349 1.00 76.00 188 LYS A O 1
ATOM 1607 N N . GLU A 1 189 ? 7.539 13.837 33.207 1.00 78.25 189 GLU A N 1
ATOM 1608 C CA . GLU A 1 189 ? 8.821 14.483 32.905 1.00 78.25 189 GLU A CA 1
ATOM 1609 C C . GLU A 1 189 ? 9.109 14.533 31.398 1.00 78.25 189 GLU A C 1
ATOM 1611 O O . GLU A 1 189 ? 9.494 15.586 30.896 1.00 78.25 189 GLU A O 1
ATOM 1616 N N . GLU A 1 190 ? 8.851 13.451 30.654 1.00 73.31 190 GLU A N 1
ATOM 1617 C CA . GLU A 1 190 ? 8.982 13.441 29.186 1.00 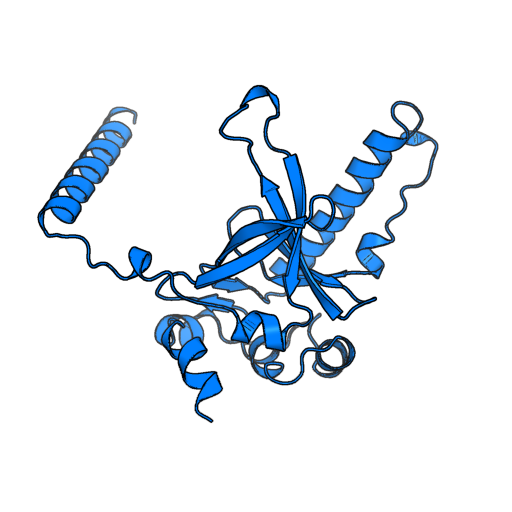73.31 190 GLU A CA 1
ATOM 1618 C C . GLU A 1 190 ? 8.004 14.423 28.527 1.00 73.31 190 GLU A C 1
ATOM 1620 O O . GLU A 1 190 ? 8.387 15.153 27.613 1.00 73.31 190 GLU A O 1
ATOM 1625 N N . LYS A 1 191 ? 6.763 14.508 29.030 1.00 76.94 191 LYS A N 1
ATOM 1626 C CA . LYS A 1 191 ? 5.779 15.496 28.557 1.00 76.94 191 LYS A CA 1
ATOM 1627 C C . LYS A 1 191 ? 6.252 16.927 28.808 1.00 76.94 191 LYS A C 1
ATOM 1629 O O . LYS A 1 191 ? 6.205 17.741 27.893 1.00 76.94 191 LYS A O 1
ATOM 1634 N N . GLU A 1 192 ? 6.736 17.233 30.013 1.00 80.44 192 GLU A N 1
ATOM 1635 C CA . GLU A 1 192 ? 7.245 18.570 30.352 1.00 80.44 192 GLU A CA 1
ATOM 1636 C C . GLU A 1 192 ? 8.482 18.956 29.523 1.00 80.44 192 GLU A C 1
ATOM 1638 O O . GLU A 1 192 ? 8.614 20.115 29.124 1.00 80.44 192 GLU A O 1
ATOM 1643 N N . GLN A 1 193 ? 9.380 18.008 29.235 1.00 78.94 193 GLN A N 1
ATOM 1644 C CA . GLN A 1 193 ? 10.535 18.245 28.363 1.00 78.94 193 GLN A CA 1
ATOM 1645 C C . GLN A 1 193 ? 10.117 18.496 26.912 1.00 78.94 193 GLN A C 1
ATOM 1647 O O . GLN A 1 193 ? 10.624 19.432 26.292 1.00 78.94 193 GLN A O 1
ATOM 1652 N N . LEU A 1 194 ? 9.176 17.707 26.386 1.00 78.25 194 LEU A N 1
ATOM 1653 C CA . LEU A 1 194 ? 8.672 17.872 25.025 1.00 78.25 194 LEU A CA 1
ATOM 1654 C C . LEU A 1 194 ? 7.959 19.219 24.854 1.00 78.25 194 LEU A C 1
ATOM 1656 O O . LEU A 1 194 ? 8.208 19.913 23.874 1.00 78.25 194 LEU A O 1
ATOM 1660 N N . THR A 1 195 ? 7.128 19.622 25.821 1.00 79.12 195 THR A N 1
ATOM 1661 C CA . THR A 1 195 ? 6.467 20.937 25.809 1.00 79.12 195 THR A CA 1
ATOM 1662 C C . THR A 1 195 ? 7.490 22.070 25.781 1.00 79.12 195 THR A C 1
ATOM 1664 O O . THR A 1 195 ? 7.427 22.901 24.886 1.00 79.12 195 THR A O 1
ATOM 1667 N N . LYS A 1 196 ? 8.501 22.052 26.662 1.00 83.56 196 LYS A N 1
ATOM 1668 C CA . LYS A 1 196 ? 9.567 23.073 26.654 1.00 83.56 196 LYS A CA 1
ATOM 1669 C C . LYS A 1 196 ? 10.339 23.126 25.337 1.00 83.56 196 LYS A C 1
ATOM 1671 O O . LYS A 1 196 ? 10.729 24.204 24.904 1.00 83.56 196 LYS A O 1
ATOM 1676 N N . PHE A 1 197 ? 10.590 21.971 24.723 1.00 79.62 197 PHE A N 1
ATOM 1677 C CA . PHE A 1 197 ? 11.274 21.899 23.435 1.00 79.62 197 PHE A CA 1
ATOM 1678 C C . PHE A 1 197 ? 10.435 22.508 22.304 1.00 79.62 197 PHE A C 1
ATOM 1680 O O . PHE A 1 197 ? 10.958 23.289 21.512 1.00 79.62 197 PHE A O 1
ATOM 1687 N N . VAL A 1 198 ? 9.138 22.186 22.244 1.00 76.56 198 VAL A N 1
ATOM 1688 C CA . VAL A 1 198 ? 8.215 22.739 21.239 1.00 76.56 198 VAL A CA 1
ATOM 1689 C C . VAL A 1 198 ? 8.029 24.243 21.431 1.00 76.56 198 VAL A C 1
ATOM 1691 O O . VAL A 1 198 ? 8.100 24.980 20.452 1.00 76.56 198 VAL A O 1
ATOM 1694 N N . ASP A 1 199 ? 7.859 24.704 22.670 1.00 82.31 199 ASP A N 1
ATOM 1695 C CA . ASP A 1 199 ? 7.719 26.131 22.977 1.00 82.31 199 ASP A CA 1
ATOM 1696 C C . ASP A 1 199 ? 8.971 26.912 22.542 1.00 82.31 199 ASP A C 1
ATOM 1698 O O . ASP A 1 199 ? 8.855 27.935 21.871 1.00 82.31 199 ASP A O 1
ATOM 1702 N N . GLY A 1 200 ? 10.171 26.383 22.810 1.00 81.12 200 GLY A N 1
ATOM 1703 C CA . GLY A 1 200 ? 11.424 27.003 22.365 1.00 81.12 200 GLY A CA 1
ATOM 1704 C C . GLY A 1 200 ? 11.596 27.045 20.840 1.00 81.12 200 GLY A C 1
ATOM 1705 O O . GLY A 1 200 ? 12.155 28.002 20.312 1.00 81.12 200 GLY A O 1
ATOM 1706 N N . LEU A 1 201 ? 11.094 26.041 20.111 1.00 75.25 201 LEU A N 1
ATOM 1707 C CA . LEU A 1 201 ? 11.078 26.054 18.640 1.00 75.25 201 LEU A CA 1
ATOM 1708 C C . LEU A 1 201 ? 10.114 27.106 18.079 1.00 75.25 201 LEU A C 1
ATOM 1710 O O . LEU A 1 201 ? 10.417 27.739 17.068 1.00 75.25 201 LEU A O 1
ATOM 1714 N N . LEU A 1 202 ? 8.953 27.282 18.712 1.00 73.88 202 LEU A N 1
ATOM 1715 C CA . LEU A 1 202 ? 7.970 28.287 18.305 1.00 73.88 202 LEU A CA 1
ATOM 1716 C C . LEU A 1 202 ? 8.492 29.708 18.548 1.00 73.88 202 LEU A C 1
ATOM 1718 O O . LEU A 1 202 ? 8.346 30.551 17.669 1.00 73.88 202 LEU A O 1
ATOM 1722 N N . GLU A 1 203 ? 9.163 29.950 19.677 1.00 78.38 203 GLU A N 1
ATOM 1723 C CA . GLU A 1 203 ? 9.817 31.236 19.960 1.00 78.38 203 GLU A CA 1
ATOM 1724 C C . GLU A 1 203 ? 10.888 31.576 18.909 1.00 78.38 203 GLU A C 1
ATOM 1726 O O . GLU A 1 203 ? 10.912 32.694 18.400 1.00 78.38 203 GLU A O 1
ATOM 1731 N N . GLN A 1 204 ? 11.718 30.607 18.506 1.00 74.00 204 GLN A N 1
ATOM 1732 C CA . GLN A 1 204 ? 12.722 30.815 17.451 1.00 74.00 204 GLN A CA 1
ATOM 1733 C C . GLN A 1 204 ? 12.101 31.159 16.089 1.00 74.00 204 GLN A C 1
ATOM 1735 O O . GLN A 1 204 ? 12.627 32.003 15.368 1.00 74.00 204 GLN A O 1
ATOM 1740 N N . LEU A 1 205 ? 10.976 30.532 15.734 1.00 64.44 205 LEU A N 1
ATOM 1741 C CA . LEU A 1 205 ? 10.265 30.818 14.483 1.00 64.44 205 LEU A CA 1
ATOM 1742 C C . LEU A 1 205 ? 9.614 32.207 14.468 1.00 64.44 205 LEU A C 1
ATOM 1744 O O . LEU A 1 205 ? 9.495 32.808 13.399 1.00 64.44 205 LEU A O 1
ATOM 1748 N N . ASP A 1 206 ? 9.188 32.708 15.627 1.00 65.38 206 ASP A N 1
ATOM 1749 C CA . ASP A 1 206 ? 8.635 34.057 15.759 1.00 65.38 206 ASP A CA 1
ATOM 1750 C C . ASP A 1 206 ? 9.731 35.140 15.768 1.00 65.38 206 ASP A C 1
ATOM 1752 O O . ASP A 1 206 ? 9.483 36.250 15.300 1.00 65.38 206 ASP A O 1
ATOM 1756 N N . GLU A 1 207 ? 10.949 34.832 16.228 1.00 68.94 207 GLU A N 1
ATOM 1757 C CA . GLU A 1 207 ? 12.103 35.746 16.162 1.00 68.94 207 GLU A CA 1
ATOM 1758 C C . GLU A 1 207 ? 12.699 35.887 14.747 1.00 68.94 207 GLU A C 1
ATOM 1760 O O . GLU A 1 207 ? 13.308 36.912 14.433 1.00 68.94 207 GLU A O 1
ATOM 1765 N N . GLU A 1 208 ? 12.512 34.895 13.872 1.00 58.66 208 GLU A N 1
ATOM 1766 C CA . GLU A 1 208 ? 12.974 34.921 12.472 1.00 58.66 208 GLU A CA 1
ATOM 1767 C C . GLU A 1 208 ? 12.002 35.629 11.496 1.00 58.66 208 GLU A C 1
ATOM 1769 O O . GLU A 1 208 ? 12.215 35.598 10.277 1.00 58.66 208 GLU A O 1
ATOM 1774 N N . ARG A 1 209 ? 10.944 36.278 12.001 1.00 47.91 209 ARG A N 1
ATOM 1775 C CA . ARG A 1 209 ? 9.850 36.876 11.216 1.00 47.91 209 ARG A CA 1
ATOM 1776 C C . ARG A 1 209 ? 9.851 38.406 11.214 1.00 47.91 209 ARG A C 1
ATOM 1778 O O . ARG A 1 209 ? 9.530 38.969 10.140 1.00 47.91 209 ARG A O 1
#